Protein AF-0000000068317943 (afdb_homodimer)

Solvent-accessible surface area (backbone atoms only — not comparable to full-atom values): 17969 Å² total; per-residue (Å²): 108,66,38,42,35,45,8,42,38,73,44,70,51,74,48,79,42,74,38,81,47,81,47,63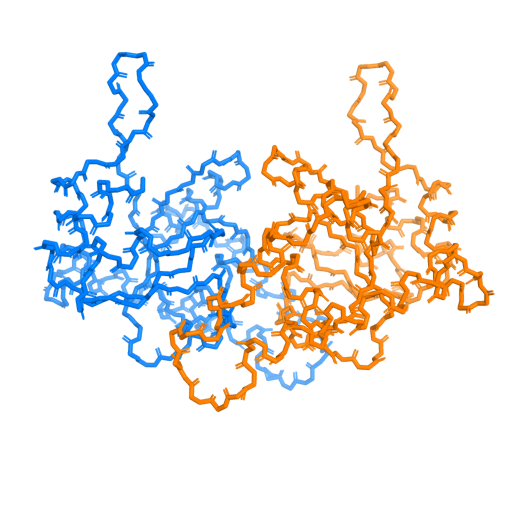,67,56,40,63,59,24,48,89,46,40,48,57,31,37,64,71,65,55,57,62,54,51,56,35,87,88,52,84,60,46,78,39,44,27,45,70,68,57,44,50,41,36,35,56,41,30,38,25,35,39,32,50,53,84,48,74,77,12,43,60,44,36,45,40,37,37,59,29,60,42,20,35,45,72,62,70,64,44,67,53,91,93,46,74,71,39,54,45,33,67,55,36,24,52,52,52,46,56,66,67,31,78,80,39,67,68,42,46,50,17,40,51,42,13,40,53,47,12,52,48,40,40,58,16,59,57,65,72,81,88,65,61,64,35,34,45,50,24,28,46,44,64,69,55,50,59,69,97,109,65,38,42,34,45,7,42,38,72,45,69,50,73,46,80,43,72,38,80,49,82,49,63,67,57,40,62,57,25,46,89,44,40,47,60,34,36,68,71,65,57,58,63,55,50,54,33,87,87,50,83,61,43,76,40,46,26,44,68,70,58,44,51,41,37,34,56,41,30,36,25,35,38,32,50,51,84,48,73,78,12,43,59,44,37,45,40,37,37,59,30,60,42,19,36,45,73,62,70,63,44,66,53,93,94,46,76,72,40,54,46,33,68,55,36,24,52,51,52,46,56,66,67,30,78,80,38,67,69,41,48,51,18,40,51,43,12,40,54,47,11,52,49,40,39,57,17,57,54,68,74,73,92,62,58,64,35,31,41,50,25,27,44,45,64,70,55,49,60,69,100

Structure (mmCIF, N/CA/C/O backbone):
data_AF-0000000068317943-model_v1
#
loop_
_entity.id
_entity.type
_entity.pdbx_description
1 polymer 'UDP-glycosyltransferase 87A1'
#
loop_
_atom_site.group_PDB
_atom_site.id
_atom_site.type_symbol
_atom_site.label_atom_id
_atom_site.label_alt_id
_atom_site.label_comp_id
_atom_site.label_asym_id
_atom_site.label_entity_id
_atom_site.label_seq_id
_atom_site.pdbx_PDB_ins_code
_atom_site.Cartn_x
_atom_site.Cartn_y
_atom_site.Cartn_z
_atom_site.occupancy
_atom_site.B_iso_or_equiv
_atom_site.auth_seq_id
_atom_site.auth_comp_id
_atom_site.auth_asym_id
_atom_site.auth_atom_id
_atom_site.pdbx_PDB_model_num
ATOM 1 N N . MET A 1 1 ? 9.453 -7.316 -16.672 1 80.88 1 MET A N 1
ATOM 2 C CA . MET A 1 1 ? 7.996 -7.422 -16.641 1 80.88 1 MET A CA 1
ATOM 3 C C . MET A 1 1 ? 7.48 -8.266 -17.797 1 80.88 1 MET A C 1
ATOM 5 O O . MET A 1 1 ? 6.582 -9.094 -17.609 1 80.88 1 MET A O 1
ATOM 9 N N . ASP A 1 2 ? 8.273 -8.281 -18.891 1 84.44 2 ASP A N 1
ATOM 10 C CA . ASP A 1 2 ? 7.797 -9.023 -20.047 1 84.44 2 ASP A CA 1
ATOM 11 C C . ASP A 1 2 ? 7.969 -10.531 -19.844 1 84.44 2 ASP A C 1
ATOM 13 O O . ASP A 1 2 ? 7.102 -11.312 -20.234 1 84.44 2 ASP A O 1
ATOM 17 N N . GLU A 1 3 ? 9.086 -10.906 -19.219 1 89.44 3 GLU A N 1
ATOM 18 C CA . GLU A 1 3 ? 9.336 -12.32 -18.969 1 89.44 3 GLU A CA 1
ATOM 19 C C . GLU A 1 3 ? 8.336 -12.891 -17.969 1 89.44 3 GLU A C 1
ATOM 21 O O . GLU A 1 3 ? 7.867 -14.023 -18.125 1 89.44 3 GLU A O 1
ATOM 26 N N . ILE A 1 4 ? 8.008 -12.078 -17.016 1 92.69 4 ILE A N 1
ATOM 27 C CA . ILE A 1 4 ? 7.027 -12.5 -16.016 1 92.69 4 ILE A CA 1
ATOM 28 C C . ILE A 1 4 ? 5.656 -12.641 -16.672 1 92.69 4 ILE A C 1
ATOM 30 O O . ILE A 1 4 ? 4.965 -13.641 -16.469 1 92.69 4 ILE A O 1
ATOM 34 N N . ALA A 1 5 ? 5.301 -11.672 -17.516 1 92.12 5 ALA A N 1
ATOM 35 C CA . ALA A 1 5 ? 4.016 -11.703 -18.203 1 92.12 5 ALA A CA 1
ATOM 36 C C . ALA A 1 5 ? 3.902 -12.922 -19.109 1 92.12 5 ALA A C 1
ATOM 38 O O . ALA A 1 5 ? 2.875 -13.609 -19.109 1 92.12 5 ALA A O 1
ATOM 39 N N . ALA A 1 6 ? 4.953 -13.148 -19.828 1 92.94 6 ALA A N 1
ATOM 40 C CA . ALA A 1 6 ? 4.973 -14.312 -20.719 1 92.94 6 ALA A CA 1
ATOM 41 C C . ALA A 1 6 ? 4.883 -15.609 -19.922 1 92.94 6 ALA A C 1
ATOM 43 O O . ALA A 1 6 ? 4.191 -16.547 -20.312 1 92.94 6 ALA A O 1
ATOM 44 N N . GLY A 1 7 ? 5.59 -15.617 -18.812 1 95.19 7 GLY A N 1
ATOM 45 C CA . GLY A 1 7 ? 5.543 -16.781 -17.953 1 95.19 7 GLY A CA 1
ATOM 46 C C . GLY A 1 7 ? 4.168 -17.031 -17.359 1 95.19 7 GLY A C 1
ATOM 47 O O . GLY A 1 7 ? 3.725 -18.172 -17.25 1 95.19 7 GLY A O 1
ATOM 48 N N . LEU A 1 8 ? 3.5 -15.992 -16.953 1 95.19 8 LEU A N 1
ATOM 49 C CA . LEU A 1 8 ? 2.145 -16.109 -16.422 1 95.19 8 LEU A CA 1
ATOM 50 C C . LEU A 1 8 ? 1.196 -16.656 -17.484 1 95.19 8 LEU A C 1
ATOM 52 O O . LEU A 1 8 ? 0.403 -17.562 -17.203 1 95.19 8 LEU A O 1
ATOM 56 N N . ARG A 1 9 ? 1.297 -16.125 -18.672 1 93.62 9 ARG A N 1
ATOM 57 C CA . ARG A 1 9 ? 0.489 -16.609 -19.797 1 93.62 9 ARG A CA 1
ATOM 58 C C . ARG A 1 9 ? 0.736 -18.094 -20.031 1 93.62 9 ARG A C 1
ATOM 60 O O . ARG A 1 9 ? -0.211 -18.875 -20.141 1 93.62 9 ARG A O 1
ATOM 67 N N . ASP A 1 10 ? 1.98 -18.484 -20.031 1 95.19 10 ASP A N 1
ATOM 68 C CA . ASP A 1 10 ? 2.357 -19.859 -20.344 1 95.19 10 ASP A CA 1
ATOM 69 C C . ASP A 1 10 ? 1.969 -20.812 -19.219 1 95.19 10 ASP A C 1
ATOM 71 O O . ASP A 1 10 ? 1.804 -22.016 -19.438 1 95.19 10 ASP A O 1
ATOM 75 N N . SER A 1 11 ? 1.855 -20.344 -18 1 96.06 11 SER A N 1
ATOM 76 C CA . SER A 1 11 ? 1.448 -21.172 -16.875 1 96.06 11 SER A CA 1
ATOM 77 C C . SER A 1 11 ? -0.021 -21.562 -16.969 1 96.06 11 SER A C 1
ATOM 79 O O . SER A 1 11 ? -0.47 -22.484 -16.297 1 96.06 11 SER A O 1
ATOM 81 N N . CYS A 1 12 ? -0.812 -20.781 -17.719 1 94 12 CYS A N 1
ATOM 82 C CA . CYS A 1 12 ? -2.242 -20.953 -17.938 1 94 12 CYS A CA 1
ATOM 83 C C . CYS A 1 12 ? -3.021 -20.75 -16.641 1 94 12 CYS A C 1
ATOM 85 O O . CYS A 1 12 ? -4.164 -21.188 -16.516 1 94 12 CYS A O 1
ATOM 87 N N . VAL A 1 13 ? -2.365 -20.188 -15.672 1 95 13 VAL A N 1
ATOM 88 C CA . VAL A 1 13 ? -3.062 -19.797 -14.453 1 95 13 VAL A CA 1
ATOM 89 C C . VAL A 1 13 ? -3.645 -18.391 -14.633 1 95 13 VAL A C 1
ATOM 91 O O . VAL A 1 13 ? -2.965 -17.484 -15.117 1 95 13 VAL A O 1
ATOM 94 N N . ARG A 1 14 ? -4.895 -18.266 -14.273 1 93.25 14 ARG A N 1
ATOM 95 C CA . ARG A 1 14 ? -5.508 -16.938 -14.383 1 93.25 14 ARG A CA 1
ATOM 96 C C . ARG A 1 14 ? -4.914 -15.984 -13.352 1 93.25 14 ARG A C 1
ATOM 98 O O . ARG A 1 14 ? -4.621 -16.375 -12.227 1 93.25 14 ARG A O 1
ATOM 105 N N . PHE A 1 15 ? -4.73 -14.695 -13.836 1 93 15 PHE A N 1
ATOM 106 C CA . PHE A 1 15 ? -4.125 -13.75 -12.906 1 93 15 PHE A CA 1
ATOM 107 C C . PHE A 1 15 ? -4.762 -12.375 -13.047 1 93 15 PHE A C 1
ATOM 109 O O . PHE A 1 15 ? -5.402 -12.078 -14.055 1 93 15 PHE A O 1
ATOM 116 N N . PHE A 1 16 ? -4.742 -11.633 -11.984 1 90.5 16 PHE A N 1
ATOM 117 C CA . PHE A 1 16 ? -5.094 -10.219 -11.867 1 90.5 16 PHE A CA 1
ATOM 118 C C . PHE A 1 16 ? -3.865 -9.383 -11.523 1 90.5 16 PHE A C 1
ATOM 120 O O . PHE A 1 16 ? -3.283 -9.539 -10.453 1 90.5 16 PHE A O 1
ATOM 127 N N . TRP A 1 17 ? -3.389 -8.547 -12.547 1 91 17 TRP A N 1
ATOM 128 C CA . TRP A 1 17 ? -2.111 -7.848 -12.43 1 91 17 TRP A CA 1
ATOM 129 C C . TRP A 1 17 ? -2.324 -6.344 -12.297 1 91 17 TRP A C 1
ATOM 131 O O . TRP A 1 17 ? -2.92 -5.715 -13.172 1 91 17 TRP A O 1
ATOM 141 N N . VAL A 1 18 ? -1.885 -5.832 -11.133 1 87.62 18 VAL A N 1
ATOM 142 C CA . VAL A 1 18 ? -1.861 -4.383 -10.961 1 87.62 18 VAL A CA 1
ATOM 143 C C . VAL A 1 18 ? -0.492 -3.838 -11.359 1 87.62 18 VAL A C 1
ATOM 145 O O . VAL A 1 18 ? 0.51 -4.109 -10.695 1 87.62 18 VAL A O 1
ATOM 148 N N . ALA A 1 19 ? -0.413 -3.111 -12.445 1 83.19 19 ALA A N 1
ATOM 149 C CA . ALA A 1 19 ? 0.84 -2.576 -12.969 1 83.19 19 ALA A CA 1
ATOM 150 C C . ALA A 1 19 ? 0.794 -1.054 -13.055 1 83.19 19 ALA A C 1
ATOM 152 O O . ALA A 1 19 ? -0.128 -0.485 -13.641 1 83.19 19 ALA A O 1
ATOM 153 N N . ARG A 1 20 ? 1.887 -0.545 -12.406 1 74.19 20 ARG A N 1
ATOM 154 C CA . ARG A 1 20 ? 1.987 0.911 -12.445 1 74.19 20 ARG A CA 1
ATOM 155 C C . ARG A 1 20 ? 2.264 1.403 -13.859 1 74.19 20 ARG A C 1
ATOM 157 O O . ARG A 1 20 ? 3.059 0.804 -14.586 1 74.19 20 ARG A O 1
ATOM 164 N N . GLY A 1 21 ? 1.61 2.42 -14.32 1 67.56 21 GLY A N 1
ATOM 165 C CA . GLY A 1 21 ? 1.872 2.984 -15.633 1 67.56 21 GLY A CA 1
ATOM 166 C C . GLY A 1 21 ? 1.034 2.357 -16.734 1 67.56 21 GLY A C 1
ATOM 167 O O . GLY A 1 21 ? -0.011 1.763 -16.453 1 67.56 21 GLY A O 1
ATOM 168 N N . PRO A 1 22 ? 1.538 2.588 -18 1 67.69 22 PRO A N 1
ATOM 169 C CA . PRO A 1 22 ? 0.782 2.051 -19.141 1 67.69 22 PRO A CA 1
ATOM 170 C C . PRO A 1 22 ? 0.741 0.523 -19.141 1 67.69 22 PRO A C 1
ATOM 172 O O . PRO A 1 22 ? 1.783 -0.127 -19.031 1 67.69 22 PRO A O 1
ATOM 175 N N . THR A 1 23 ? -0.534 0.094 -19.281 1 74.19 23 THR A N 1
ATOM 176 C CA . THR A 1 23 ? -0.742 -1.344 -19.156 1 74.19 23 THR A CA 1
ATOM 177 C C . THR A 1 23 ? -0.922 -1.991 -20.531 1 74.19 23 THR A C 1
ATOM 179 O O . THR A 1 23 ? -1.006 -3.217 -20.641 1 74.19 23 THR A O 1
ATOM 182 N N . SER A 1 24 ? -0.907 -1.25 -21.547 1 76.38 24 SER A N 1
ATOM 183 C CA . SER A 1 24 ? -1.262 -1.752 -22.875 1 76.38 24 SER A CA 1
ATOM 184 C C . SER A 1 24 ? -0.33 -2.879 -23.297 1 76.38 24 SER A C 1
ATOM 186 O O . SER A 1 24 ? -0.786 -3.926 -23.766 1 76.38 24 SER A O 1
ATOM 188 N N . ARG A 1 25 ? 0.894 -2.691 -23.156 1 81.19 25 ARG A N 1
ATOM 189 C CA . ARG A 1 25 ? 1.864 -3.701 -23.562 1 81.19 25 ARG A CA 1
ATOM 190 C C . ARG A 1 25 ? 1.701 -4.98 -22.75 1 81.19 25 ARG A C 1
ATOM 192 O O . ARG A 1 25 ? 1.731 -6.082 -23.297 1 81.19 25 ARG A O 1
ATOM 199 N N . LEU A 1 26 ? 1.486 -4.781 -21.484 1 83.69 26 LEU A N 1
ATOM 200 C CA . LEU A 1 26 ? 1.317 -5.93 -20.609 1 83.69 26 LEU A CA 1
ATOM 201 C C . LEU A 1 26 ? 0.033 -6.684 -20.938 1 83.69 26 LEU A C 1
ATOM 203 O O . LEU A 1 26 ? 0.009 -7.918 -20.922 1 83.69 26 LEU A O 1
ATOM 207 N N . ARG A 1 27 ? -0.972 -5.953 -21.25 1 81.81 27 ARG A N 1
ATOM 208 C CA . ARG A 1 27 ? -2.24 -6.57 -21.625 1 81.81 27 ARG A CA 1
ATOM 209 C C . ARG A 1 27 ? -2.096 -7.395 -22.906 1 81.81 27 ARG A C 1
ATOM 211 O O . ARG A 1 27 ? -2.678 -8.477 -23.031 1 81.81 27 ARG A O 1
ATOM 218 N N . GLU A 1 28 ? -1.353 -6.855 -23.797 1 84 28 GLU A N 1
ATOM 219 C CA . GLU A 1 28 ? -1.116 -7.559 -25.062 1 84 28 GLU A CA 1
ATOM 220 C C . GLU A 1 28 ? -0.353 -8.859 -24.828 1 84 28 GLU A C 1
ATOM 222 O O . GLU A 1 28 ? -0.706 -9.898 -25.391 1 84 28 GLU A O 1
ATOM 227 N N . VAL A 1 29 ? 0.604 -8.789 -23.953 1 85.81 29 VAL A N 1
ATOM 228 C CA . VAL A 1 29 ? 1.448 -9.953 -23.703 1 85.81 29 VAL A CA 1
ATOM 229 C C . VAL A 1 29 ? 0.661 -11.008 -22.922 1 85.81 29 VAL A C 1
ATOM 231 O O . VAL A 1 29 ? 0.805 -12.203 -23.172 1 85.81 29 VAL A O 1
ATOM 234 N N . CYS A 1 30 ? -0.212 -10.609 -22.031 1 84.44 30 CYS A N 1
ATOM 235 C CA . CYS A 1 30 ? -0.935 -11.516 -21.141 1 84.44 30 CYS A CA 1
ATOM 236 C C . CYS A 1 30 ? -2.066 -12.219 -21.891 1 84.44 30 CYS A C 1
ATOM 238 O O . CYS A 1 30 ? -2.447 -13.336 -21.547 1 84.44 30 CYS A O 1
ATOM 240 N N . GLY A 1 31 ? -2.553 -11.617 -22.953 1 78 31 GLY A N 1
ATOM 241 C CA . GLY A 1 31 ? -3.658 -12.195 -23.688 1 78 31 GLY A CA 1
ATOM 242 C C . GLY A 1 31 ? -4.918 -12.359 -22.859 1 78 31 GLY A C 1
ATOM 243 O O . GLY A 1 31 ? -5.281 -11.461 -22.094 1 78 31 GLY A O 1
ATOM 244 N N . GLU A 1 32 ? -5.629 -13.453 -23 1 80.88 32 GLU A N 1
ATOM 245 C CA . GLU A 1 32 ? -6.922 -13.68 -22.359 1 80.88 32 GLU A CA 1
ATOM 246 C C . GLU A 1 32 ? -6.758 -14.336 -21 1 80.88 32 GLU A C 1
ATOM 248 O O . GLU A 1 32 ? -7.734 -14.508 -20.266 1 80.88 32 GLU A O 1
ATOM 253 N N . THR A 1 33 ? -5.539 -14.602 -20.594 1 83.31 33 THR A N 1
ATOM 254 C CA . THR A 1 33 ? -5.301 -15.375 -19.375 1 83.31 33 THR A CA 1
ATOM 255 C C . THR A 1 33 ? -5.383 -14.484 -18.141 1 83.31 33 THR A C 1
ATOM 257 O O . THR A 1 33 ? -5.613 -14.977 -17.031 1 83.31 33 THR A O 1
ATOM 260 N N . GLY A 1 34 ? -5.246 -13.148 -18.438 1 83.38 34 GLY A N 1
ATOM 261 C CA . GLY A 1 34 ? -5.184 -12.312 -17.25 1 83.38 34 GLY A CA 1
ATOM 262 C C . GLY A 1 34 ? -5.809 -10.945 -17.453 1 83.38 34 GLY A C 1
ATOM 263 O O . GLY A 1 34 ? -6.145 -10.57 -18.578 1 83.38 34 GLY A O 1
ATOM 264 N N . LEU A 1 35 ? -6.086 -10.328 -16.328 1 84.19 35 LEU A N 1
ATOM 265 C CA . LEU A 1 35 ? -6.547 -8.945 -16.281 1 84.19 35 LEU A CA 1
ATOM 266 C C . LEU A 1 35 ? -5.457 -8.031 -15.734 1 84.19 35 LEU A C 1
ATOM 268 O O . LEU A 1 35 ? -4.836 -8.336 -14.719 1 84.19 35 LEU A O 1
ATOM 272 N N . VAL A 1 36 ? -5.117 -6.98 -16.531 1 86.5 36 VAL A N 1
ATOM 273 C CA . VAL A 1 36 ? -4.113 -6.004 -16.109 1 86.5 36 VAL A CA 1
ATOM 274 C C . VAL A 1 36 ? -4.773 -4.648 -15.891 1 86.5 36 VAL A C 1
ATOM 276 O O . VAL A 1 36 ? -5.469 -4.133 -16.766 1 86.5 36 VAL A O 1
ATOM 279 N N . VAL A 1 37 ? -4.574 -4.133 -14.641 1 82.19 37 VAL A N 1
ATOM 280 C CA . VAL A 1 37 ? -5.148 -2.83 -14.312 1 82.19 37 VAL A CA 1
ATOM 281 C C . VAL A 1 37 ? -4.082 -1.938 -13.688 1 82.19 37 VAL A C 1
ATOM 283 O O . VAL A 1 37 ? -3.115 -2.434 -13.102 1 82.19 37 VAL A O 1
ATOM 286 N N . PRO A 1 38 ? -4.18 -0.683 -13.75 1 78.62 38 PRO A N 1
ATOM 287 C CA . PRO A 1 38 ? -3.188 0.209 -13.141 1 78.62 38 PRO A CA 1
ATOM 288 C C . PRO A 1 38 ? -3.346 0.325 -11.633 1 78.62 38 PRO A C 1
ATOM 290 O O . PRO A 1 38 ? -2.402 0.708 -10.93 1 78.62 38 PRO A O 1
ATOM 293 N N . TRP A 1 39 ? -4.617 0.044 -11.172 1 82.62 39 TRP A N 1
ATOM 294 C CA . TRP A 1 39 ? -4.883 0.103 -9.734 1 82.62 39 TRP A CA 1
ATOM 295 C C . TRP A 1 39 ? -6.148 -0.674 -9.391 1 82.62 39 TRP A C 1
ATOM 297 O O . TRP A 1 39 ? -7.02 -0.868 -10.242 1 82.62 39 TRP A O 1
ATOM 307 N N . CYS A 1 40 ? -6.27 -1.067 -8.156 1 84.25 40 CYS A N 1
ATOM 308 C CA . CYS A 1 40 ? -7.469 -1.698 -7.617 1 84.25 40 CYS A CA 1
ATOM 309 C C . CYS A 1 40 ? -7.559 -1.491 -6.109 1 84.25 40 CYS A C 1
ATOM 311 O O . CYS A 1 40 ? -6.57 -1.139 -5.465 1 84.25 40 CYS A O 1
ATOM 313 N N . ASN A 1 41 ? -8.859 -1.526 -5.688 1 83.5 41 ASN A N 1
ATOM 314 C CA . ASN A 1 41 ? -8.984 -1.729 -4.25 1 83.5 41 ASN A CA 1
ATOM 315 C C . ASN A 1 41 ? -8.391 -3.07 -3.82 1 83.5 41 ASN A C 1
ATOM 317 O O . ASN A 1 41 ? -9.07 -4.098 -3.873 1 83.5 41 ASN A O 1
ATOM 321 N N . GLN A 1 42 ? -7.172 -3.008 -3.393 1 89.06 42 GLN A N 1
ATOM 322 C CA . GLN A 1 42 ? -6.379 -4.219 -3.203 1 89.06 42 GLN A CA 1
ATOM 323 C C . GLN A 1 42 ? -7.023 -5.145 -2.18 1 89.06 42 GLN A C 1
ATOM 325 O O . GLN A 1 42 ? -7.133 -6.352 -2.41 1 89.06 42 GLN A O 1
ATOM 330 N N . LEU A 1 43 ? -7.465 -4.57 -1.095 1 87.25 43 LEU A N 1
ATOM 331 C CA . LEU A 1 43 ? -8.062 -5.402 -0.059 1 87.25 43 LEU A CA 1
ATOM 332 C C . LEU A 1 43 ? -9.32 -6.09 -0.575 1 87.25 43 LEU A C 1
ATOM 334 O O . LEU A 1 43 ? -9.539 -7.277 -0.318 1 87.25 43 LEU A O 1
ATOM 338 N N . GLU A 1 44 ? -10.102 -5.324 -1.266 1 85.5 44 GLU A N 1
ATOM 339 C CA . GLU A 1 44 ? -11.32 -5.895 -1.827 1 85.5 44 GLU A CA 1
ATOM 340 C C . GLU A 1 44 ? -11 -7.027 -2.799 1 85.5 44 GLU A C 1
ATOM 342 O O . GLU A 1 44 ? -11.625 -8.086 -2.75 1 85.5 44 GLU A O 1
ATOM 347 N N . VAL A 1 45 ? -10.055 -6.801 -3.648 1 89.31 45 VAL A N 1
ATOM 348 C CA . VAL A 1 45 ? -9.688 -7.805 -4.637 1 89.31 45 VAL A CA 1
ATOM 349 C C . VAL A 1 45 ? -9.109 -9.031 -3.936 1 89.31 45 VAL A C 1
ATOM 351 O O . VAL A 1 45 ? -9.5 -10.164 -4.223 1 89.31 45 VAL A O 1
ATOM 354 N N . LEU A 1 46 ? -8.219 -8.852 -2.961 1 93.19 46 LEU A N 1
ATOM 355 C CA . LEU A 1 46 ? -7.551 -9.945 -2.271 1 93.19 46 LEU A CA 1
ATOM 356 C C . LEU A 1 46 ? -8.555 -10.766 -1.462 1 93.19 46 LEU A C 1
ATOM 358 O O . LEU A 1 46 ? -8.359 -11.969 -1.263 1 93.19 46 LEU A O 1
ATOM 362 N N . SER A 1 47 ? -9.625 -10.133 -1.054 1 89.62 47 SER A N 1
ATOM 363 C CA . SER A 1 47 ? -10.602 -10.805 -0.198 1 89.62 47 SER A CA 1
ATOM 364 C C . SER A 1 47 ? -11.625 -11.57 -1.024 1 89.62 47 SER A C 1
ATOM 366 O O . SER A 1 47 ? -12.469 -12.289 -0.473 1 89.62 47 SER A O 1
ATOM 368 N N . HIS A 1 48 ? -11.562 -11.406 -2.324 1 90.06 48 HIS A N 1
ATOM 369 C CA . HIS A 1 48 ? -12.492 -12.109 -3.197 1 90.06 48 HIS A CA 1
ATOM 370 C C . HIS A 1 48 ? -12.188 -13.602 -3.236 1 90.06 48 HIS A C 1
ATOM 372 O O . HIS A 1 48 ? -11.016 -14 -3.277 1 90.06 48 HIS A O 1
ATOM 378 N N . SER A 1 49 ? -13.188 -14.461 -3.268 1 90.88 49 SER A N 1
ATOM 379 C CA . SER A 1 49 ? -13.055 -15.906 -3.154 1 90.88 49 SER A CA 1
ATOM 380 C C . SER A 1 49 ? -12.328 -16.484 -4.363 1 90.88 49 SER A C 1
ATOM 382 O O . SER A 1 49 ? -11.781 -17.594 -4.289 1 90.88 49 SER A O 1
ATOM 384 N N . SER A 1 50 ? -12.289 -15.711 -5.48 1 91.5 50 SER A N 1
ATOM 385 C CA . SER A 1 50 ? -11.656 -16.219 -6.695 1 91.5 50 SER A CA 1
ATOM 386 C C . SER A 1 50 ? -10.133 -16.078 -6.613 1 91.5 50 SER A C 1
ATOM 388 O O . SER A 1 50 ? -9.414 -16.656 -7.434 1 91.5 50 SER A O 1
ATOM 390 N N . ILE A 1 51 ? -9.664 -15.375 -5.633 1 94.75 51 ILE A N 1
ATOM 391 C CA . ILE A 1 51 ? -8.219 -15.164 -5.508 1 94.75 51 ILE A CA 1
ATOM 392 C C . ILE A 1 51 ? -7.602 -16.297 -4.695 1 94.75 51 ILE A C 1
ATOM 394 O O . ILE A 1 51 ? -8.023 -16.562 -3.566 1 94.75 51 ILE A O 1
ATOM 398 N N . GLY A 1 52 ? -6.559 -16.953 -5.285 1 95.56 52 GLY A N 1
ATOM 399 C CA . GLY A 1 52 ? -6.004 -18.156 -4.656 1 95.56 52 GLY A CA 1
ATOM 400 C C . GLY A 1 52 ? -4.613 -17.938 -4.094 1 95.56 52 GLY A C 1
ATOM 401 O O . GLY A 1 52 ? -4.059 -18.828 -3.443 1 95.56 52 GLY A O 1
ATOM 402 N N . GLY A 1 53 ? -3.99 -16.828 -4.359 1 97.81 53 GLY A N 1
ATOM 403 C CA . GLY A 1 53 ? -2.643 -16.484 -3.922 1 97.81 53 GLY A CA 1
ATOM 404 C C . GLY A 1 53 ? -2.25 -15.055 -4.23 1 97.81 53 GLY A C 1
ATOM 405 O O . GLY A 1 53 ? -2.936 -14.367 -4.992 1 97.81 53 GLY A O 1
ATOM 406 N N . PHE A 1 54 ? -1.241 -14.602 -3.637 1 98.38 54 PHE A N 1
ATOM 407 C CA . PHE A 1 54 ? -0.846 -13.203 -3.762 1 98.38 54 PHE A CA 1
ATOM 408 C C . PHE A 1 54 ? 0.648 -13.086 -4.039 1 98.38 54 PHE A C 1
ATOM 410 O O . PHE A 1 54 ? 1.472 -13.438 -3.195 1 98.38 54 PHE A O 1
ATOM 417 N N . TRP A 1 55 ? 0.961 -12.617 -5.23 1 97.88 55 TRP A N 1
ATOM 418 C CA . TRP A 1 55 ? 2.332 -12.273 -5.594 1 97.88 55 TRP A CA 1
ATOM 419 C C . TRP A 1 55 ? 2.607 -10.797 -5.352 1 97.88 55 TRP A C 1
ATOM 421 O O . TRP A 1 55 ? 1.939 -9.93 -5.926 1 97.88 55 TRP A O 1
ATOM 431 N N . THR A 1 56 ? 3.549 -10.453 -4.492 1 96.12 56 THR A N 1
ATOM 432 C CA . THR A 1 56 ? 3.715 -9.078 -4.031 1 96.12 56 THR A CA 1
ATOM 433 C C . THR A 1 56 ? 5.191 -8.75 -3.838 1 96.12 56 THR A C 1
ATOM 435 O O . THR A 1 56 ? 6.02 -9.648 -3.672 1 96.12 56 THR A O 1
ATOM 438 N N . HIS A 1 57 ? 5.41 -7.453 -3.861 1 92.44 57 HIS A N 1
ATOM 439 C CA . HIS A 1 57 ? 6.727 -6.949 -3.482 1 92.44 57 HIS A CA 1
ATOM 440 C C . HIS A 1 57 ? 6.883 -6.895 -1.967 1 92.44 57 HIS A C 1
ATOM 442 O O . HIS A 1 57 ? 7.98 -6.652 -1.46 1 92.44 57 HIS A O 1
ATOM 448 N N . CYS A 1 58 ? 5.879 -7.062 -1.269 1 93.31 58 CYS A N 1
ATOM 449 C CA . CYS A 1 58 ? 5.918 -7.273 0.175 1 93.31 58 CYS A CA 1
ATOM 450 C C . CYS A 1 58 ? 6.027 -5.945 0.917 1 93.31 58 CYS A C 1
ATOM 452 O O . CYS A 1 58 ? 6.746 -5.844 1.913 1 93.31 58 CYS A O 1
ATOM 454 N N . GLY A 1 59 ? 5.352 -4.91 0.392 1 89.12 59 GLY A N 1
ATOM 455 C CA . GLY A 1 59 ? 5.176 -3.766 1.27 1 89.12 59 GLY A CA 1
ATOM 456 C C . GLY A 1 59 ? 4.34 -4.078 2.498 1 89.12 59 GLY A C 1
ATOM 457 O O . GLY A 1 59 ? 3.529 -5.008 2.484 1 89.12 59 GLY A O 1
ATOM 458 N N . TRP A 1 60 ? 4.523 -3.314 3.512 1 86.81 60 TRP A N 1
ATOM 459 C CA . TRP A 1 60 ? 3.834 -3.617 4.762 1 86.81 60 TRP A CA 1
ATOM 460 C C . TRP A 1 60 ? 2.322 -3.627 4.559 1 86.81 60 TRP A C 1
ATOM 462 O O . TRP A 1 60 ? 1.636 -4.555 5 1 86.81 60 TRP A O 1
ATOM 472 N N . ASN A 1 61 ? 1.764 -2.643 3.902 1 87.88 61 ASN A N 1
ATOM 473 C CA . ASN A 1 61 ? 0.324 -2.588 3.67 1 87.88 61 ASN A CA 1
ATOM 474 C C . ASN A 1 61 ? -0.162 -3.795 2.873 1 87.88 61 ASN A C 1
ATOM 476 O O . ASN A 1 61 ? -1.17 -4.41 3.225 1 87.88 61 ASN A O 1
ATOM 480 N N . SER A 1 62 ? 0.564 -4.105 1.838 1 92.44 62 SER A N 1
ATOM 481 C CA . SER A 1 62 ? 0.196 -5.258 1.019 1 92.44 62 SER A CA 1
ATOM 482 C C . SER A 1 62 ? 0.288 -6.555 1.814 1 92.44 62 SER A C 1
ATOM 484 O O . SER A 1 62 ? -0.571 -7.43 1.686 1 92.44 62 SER A O 1
ATOM 486 N N . THR A 1 63 ? 1.374 -6.668 2.576 1 92.69 63 THR A N 1
ATOM 487 C CA . THR A 1 63 ? 1.574 -7.859 3.393 1 92.69 63 THR A CA 1
ATOM 488 C C . THR A 1 63 ? 0.41 -8.055 4.359 1 92.69 63 THR A C 1
ATOM 490 O O . THR A 1 63 ? -0.171 -9.141 4.43 1 92.69 63 THR A O 1
ATOM 493 N N . VAL A 1 64 ? -0 -7.059 5.047 1 88.75 64 VAL A N 1
ATOM 494 C CA . VAL A 1 64 ? -1.067 -7.168 6.035 1 88.75 64 VAL A CA 1
ATOM 495 C C . VAL A 1 64 ? -2.396 -7.441 5.336 1 88.75 64 VAL A C 1
ATOM 497 O O . VAL A 1 64 ? -3.197 -8.25 5.809 1 88.75 64 VAL A O 1
ATOM 500 N N . GLU A 1 65 ? -2.637 -6.766 4.207 1 91.5 65 GLU A N 1
ATOM 501 C CA . GLU A 1 65 ? -3.859 -7.016 3.451 1 91.5 65 GLU A CA 1
ATOM 502 C C . GLU A 1 65 ? -3.934 -8.469 2.984 1 91.5 65 GLU A C 1
ATOM 504 O O . GLU A 1 65 ? -5.004 -9.078 2.998 1 91.5 65 GLU A O 1
ATOM 509 N N . GLY A 1 66 ? -2.77 -8.992 2.535 1 94.38 66 GLY A N 1
ATOM 510 C CA . GLY A 1 66 ? -2.727 -10.391 2.162 1 94.38 66 GLY A CA 1
ATOM 511 C C . GLY A 1 66 ? -3.02 -11.328 3.322 1 94.38 66 GLY A C 1
ATOM 512 O O . GLY A 1 66 ? -3.766 -12.297 3.174 1 94.38 66 GLY A O 1
ATOM 513 N N . LEU A 1 67 ? -2.463 -11.031 4.492 1 92.75 67 LEU A N 1
ATOM 514 C CA . LEU A 1 67 ? -2.709 -11.828 5.695 1 92.75 67 LEU A CA 1
ATOM 515 C C . LEU A 1 67 ? -4.176 -11.75 6.102 1 92.75 67 LEU A C 1
ATOM 517 O O . LEU A 1 67 ? -4.789 -12.781 6.406 1 92.75 67 LEU A O 1
ATOM 521 N N . PHE A 1 68 ? -4.695 -10.578 6.023 1 89.81 68 PHE A N 1
ATOM 522 C CA . PHE A 1 68 ? -6.09 -10.352 6.379 1 89.81 68 PHE A CA 1
ATOM 523 C C . PHE A 1 68 ? -7.016 -11.148 5.465 1 89.81 68 PHE A C 1
ATOM 525 O O . PHE A 1 68 ? -8.109 -11.555 5.875 1 89.81 68 PHE A O 1
ATOM 532 N N . SER A 1 69 ? -6.559 -11.359 4.324 1 92.62 69 SER A N 1
ATOM 533 C CA . SER A 1 69 ? -7.363 -12.055 3.326 1 92.62 69 SER A CA 1
ATOM 534 C C . SER A 1 69 ? -7.117 -13.555 3.363 1 92.62 69 SER A C 1
ATOM 536 O O . SER A 1 69 ? -7.75 -14.312 2.627 1 92.62 69 SER A O 1
ATOM 538 N N . GLY A 1 70 ? -6.152 -14.023 4.215 1 95.5 70 GLY A N 1
ATOM 539 C CA . GLY A 1 70 ? -5.867 -15.438 4.391 1 95.5 70 GLY A CA 1
ATOM 540 C C . GLY A 1 70 ? -5.152 -16.047 3.203 1 95.5 70 GLY A C 1
ATOM 541 O O . GLY A 1 70 ? -5.34 -17.234 2.908 1 95.5 70 GLY A O 1
ATOM 542 N N . LEU A 1 71 ? -4.355 -15.273 2.543 1 97.69 71 LEU A N 1
ATOM 543 C CA . LEU A 1 71 ? -3.721 -15.758 1.324 1 97.69 71 LEU A CA 1
ATOM 544 C C . LEU A 1 71 ? -2.279 -16.172 1.593 1 97.69 71 LEU A C 1
ATOM 546 O O . LEU A 1 71 ? -1.623 -15.625 2.479 1 97.69 71 LEU A O 1
ATOM 550 N N . HIS A 1 72 ? -1.81 -17.234 0.911 1 98.44 72 HIS A N 1
ATOM 551 C CA . HIS A 1 72 ? -0.378 -17.5 0.844 1 98.44 72 HIS A CA 1
ATOM 552 C C . HIS A 1 72 ? 0.293 -16.656 -0.228 1 98.44 72 HIS A C 1
ATOM 554 O O . HIS A 1 72 ? -0.383 -16.094 -1.095 1 98.44 72 HIS A O 1
ATOM 560 N N . PHE A 1 73 ? 1.672 -16.578 -0.151 1 98.5 73 PHE A N 1
ATOM 561 C CA . PHE A 1 73 ? 2.359 -15.5 -0.863 1 98.5 73 PHE A CA 1
ATOM 562 C C . PHE A 1 73 ? 3.422 -16.062 -1.797 1 98.5 73 PHE A C 1
ATOM 564 O O . PHE A 1 73 ? 4.082 -17.062 -1.469 1 98.5 73 PHE A O 1
ATOM 571 N N . LEU A 1 74 ? 3.557 -15.438 -2.92 1 98.38 74 LEU A N 1
ATOM 572 C CA . LEU A 1 74 ? 4.832 -15.359 -3.625 1 98.38 74 LEU A CA 1
ATOM 573 C C . LEU A 1 74 ? 5.496 -14 -3.391 1 98.38 74 LEU A C 1
ATOM 575 O O . LEU A 1 74 ? 4.887 -12.961 -3.641 1 98.38 74 LEU A O 1
ATOM 579 N N . THR A 1 75 ? 6.707 -14.062 -2.859 1 97.31 75 THR A N 1
ATOM 580 C CA . THR A 1 75 ? 7.355 -12.805 -2.5 1 97.31 75 THR A CA 1
ATOM 581 C C . THR A 1 75 ? 8.461 -12.461 -3.496 1 97.31 75 THR A C 1
ATOM 583 O O . THR A 1 75 ? 9.172 -13.344 -3.967 1 97.31 75 THR A O 1
ATOM 586 N N . PHE A 1 76 ? 8.508 -11.188 -3.869 1 94.38 76 PHE A N 1
ATOM 587 C CA . PHE A 1 76 ? 9.539 -10.648 -4.742 1 94.38 76 PHE A CA 1
ATOM 588 C C . PHE A 1 76 ? 9.938 -9.242 -4.305 1 94.38 76 PHE A C 1
ATOM 590 O O . PHE A 1 76 ? 9.641 -8.266 -4.996 1 94.38 76 PHE A O 1
ATOM 597 N N . PRO A 1 77 ? 10.656 -9.133 -3.201 1 91.62 77 PRO A N 1
ATOM 598 C CA . PRO A 1 77 ? 11.031 -7.812 -2.688 1 91.62 77 PRO A CA 1
ATOM 599 C C . PRO A 1 77 ? 12.047 -7.102 -3.578 1 91.62 77 PRO A C 1
ATOM 601 O O . PRO A 1 77 ? 12.945 -7.738 -4.129 1 91.62 77 PRO A O 1
ATOM 604 N N . VAL A 1 78 ? 11.852 -5.859 -3.746 1 84.25 78 VAL A N 1
ATOM 605 C CA . VAL A 1 78 ? 12.734 -5.07 -4.602 1 84.25 78 VAL A CA 1
ATOM 606 C C . VAL A 1 78 ? 13.469 -4.023 -3.766 1 84.25 78 VAL A C 1
ATOM 608 O O . VAL A 1 78 ? 14.484 -3.482 -4.195 1 84.25 78 VAL A O 1
ATOM 611 N N . GLY A 1 79 ? 12.977 -3.703 -2.559 1 80.31 79 GLY A N 1
ATOM 612 C CA . GLY A 1 79 ? 13.594 -2.73 -1.669 1 80.31 79 GLY A CA 1
ATOM 613 C C . GLY A 1 79 ? 13.898 -3.291 -0.293 1 80.31 79 GLY A C 1
ATOM 614 O O . GLY A 1 79 ? 13.422 -4.371 0.062 1 80.31 79 GLY A O 1
ATOM 615 N N . LEU A 1 80 ? 14.664 -2.549 0.465 1 74.44 80 LEU A N 1
ATOM 616 C CA . LEU A 1 80 ? 15.18 -3.002 1.755 1 74.44 80 LEU A CA 1
ATOM 617 C C . LEU A 1 80 ? 14.031 -3.285 2.723 1 74.44 80 LEU A C 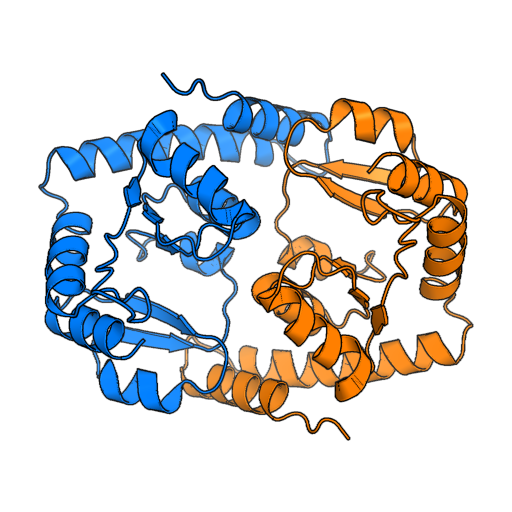1
ATOM 619 O O . LEU A 1 80 ? 14.031 -4.316 3.398 1 74.44 80 LEU A O 1
ATOM 623 N N . ASP A 1 81 ? 13.055 -2.385 2.873 1 76.75 81 ASP A N 1
ATOM 624 C CA . ASP A 1 81 ? 11.953 -2.59 3.807 1 76.75 81 ASP A CA 1
ATOM 625 C C . ASP A 1 81 ? 11.102 -3.789 3.396 1 76.75 81 ASP A C 1
ATOM 627 O O . ASP A 1 81 ? 10.461 -4.418 4.238 1 76.75 81 ASP A O 1
ATOM 631 N N . GLN A 1 82 ? 11.203 -4.168 2.16 1 87 82 GLN A N 1
ATOM 632 C CA . GLN A 1 82 ? 10.406 -5.273 1.633 1 87 82 GLN A CA 1
ATOM 633 C C . GLN A 1 82 ? 11.078 -6.617 1.911 1 87 82 GLN A C 1
ATOM 635 O O . GLN A 1 82 ? 10.406 -7.641 2.043 1 87 82 GLN A O 1
ATOM 640 N N . VAL A 1 83 ? 12.391 -6.57 2.059 1 90.75 83 VAL A N 1
ATOM 641 C CA . VAL A 1 83 ? 13.141 -7.801 2.287 1 90.75 83 VAL A CA 1
ATOM 642 C C . VAL A 1 83 ? 12.789 -8.375 3.658 1 90.75 83 VAL A C 1
ATOM 644 O O . VAL A 1 83 ? 12.594 -9.586 3.799 1 90.75 83 VAL A O 1
ATOM 647 N N . SER A 1 84 ? 12.727 -7.535 4.672 1 90.56 84 SER A N 1
ATOM 648 C CA . SER A 1 84 ? 12.367 -7.988 6.012 1 90.56 84 SER A CA 1
ATOM 649 C C . SER A 1 84 ? 10.969 -8.594 6.035 1 90.56 84 SER A C 1
ATOM 651 O O . SER A 1 84 ? 10.734 -9.609 6.688 1 90.56 84 SER A O 1
ATOM 653 N N . ASN A 1 85 ? 10.023 -7.992 5.312 1 91.56 85 ASN A N 1
ATOM 654 C CA . ASN A 1 85 ? 8.664 -8.531 5.23 1 91.56 85 ASN A CA 1
ATOM 655 C C . ASN A 1 85 ? 8.641 -9.875 4.516 1 91.56 85 ASN A C 1
ATOM 657 O O . ASN A 1 85 ? 7.945 -10.797 4.945 1 91.56 85 ASN A O 1
ATOM 661 N N . SER A 1 86 ? 9.461 -9.922 3.502 1 95.5 86 SER A N 1
ATOM 662 C CA . SER A 1 86 ? 9.562 -11.18 2.771 1 95.5 86 SER A CA 1
ATOM 663 C C . SER A 1 86 ? 10.109 -12.289 3.664 1 95.5 86 SER A C 1
ATOM 665 O O . SER A 1 86 ? 9.594 -13.414 3.65 1 95.5 86 SER A O 1
ATOM 667 N N . LYS A 1 87 ? 11.094 -11.984 4.441 1 94.94 87 LYS A N 1
ATOM 668 C CA . LYS A 1 87 ? 11.672 -12.969 5.359 1 94.94 87 LYS A CA 1
ATOM 669 C C . LYS A 1 87 ? 10.633 -13.453 6.367 1 94.94 87 LYS A C 1
ATOM 671 O O . LYS A 1 87 ? 10.547 -14.656 6.641 1 94.94 87 LYS A O 1
ATOM 676 N N . ALA A 1 88 ? 9.859 -12.602 6.914 1 92.25 88 ALA A N 1
ATOM 677 C CA . ALA A 1 88 ? 8.812 -12.977 7.863 1 92.25 88 ALA A CA 1
ATOM 678 C C . ALA A 1 88 ? 7.801 -13.914 7.215 1 92.25 88 ALA A C 1
ATOM 680 O O . ALA A 1 88 ? 7.457 -14.953 7.781 1 92.25 88 ALA A O 1
ATOM 681 N N . ILE A 1 89 ? 7.402 -13.586 5.992 1 95.81 89 ILE A N 1
ATOM 682 C CA . ILE A 1 89 ? 6.398 -14.352 5.258 1 95.81 89 ILE A CA 1
ATOM 683 C C . ILE A 1 89 ? 6.914 -15.766 5.008 1 95.81 89 ILE A C 1
ATOM 685 O O . ILE A 1 89 ? 6.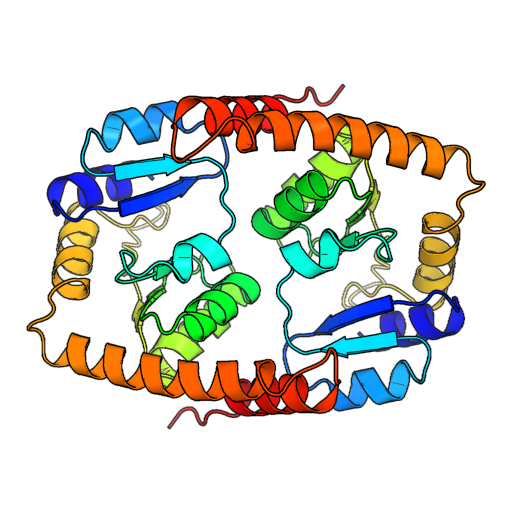184 -16.734 5.191 1 95.81 89 ILE A O 1
ATOM 689 N N . VAL A 1 90 ? 8.211 -15.844 4.648 1 97.44 90 VAL A N 1
ATOM 690 C CA . VAL A 1 90 ? 8.75 -17.109 4.156 1 97.44 90 VAL A CA 1
ATOM 691 C C . VAL A 1 90 ? 9.289 -17.922 5.324 1 97.44 90 VAL A C 1
ATOM 693 O O . VAL A 1 90 ? 9.023 -19.125 5.43 1 97.44 90 VAL A O 1
ATOM 696 N N . GLU A 1 91 ? 9.984 -17.281 6.207 1 96.5 91 GLU A N 1
ATOM 697 C CA . GLU A 1 91 ? 10.75 -18.031 7.199 1 96.5 91 GLU A CA 1
ATOM 698 C C . GLU A 1 91 ? 10.016 -18.078 8.539 1 96.5 91 GLU A C 1
ATOM 700 O O . GLU A 1 91 ? 10.055 -19.109 9.227 1 96.5 91 GLU A O 1
ATOM 705 N N . ASP A 1 92 ? 9.391 -17.031 8.922 1 93.25 92 ASP A N 1
ATOM 706 C CA . ASP A 1 92 ? 8.758 -16.984 10.234 1 93.25 92 ASP A CA 1
ATOM 707 C C . ASP A 1 92 ? 7.336 -17.531 10.188 1 93.25 92 ASP A C 1
ATOM 709 O O . ASP A 1 92 ? 6.977 -18.422 10.945 1 93.25 92 ASP A O 1
ATOM 713 N N . TRP A 1 93 ? 6.539 -16.969 9.242 1 94.38 93 TRP A N 1
ATOM 714 C CA . TRP A 1 93 ? 5.133 -17.359 9.148 1 94.38 93 TRP A CA 1
ATOM 715 C C . TRP A 1 93 ? 4.961 -18.594 8.281 1 94.38 93 TRP A C 1
ATOM 717 O O . TRP A 1 93 ? 3.951 -19.297 8.375 1 94.38 93 TRP A O 1
ATOM 727 N N . LYS A 1 94 ? 5.934 -18.828 7.402 1 97.25 94 LYS A N 1
ATOM 728 C CA . LYS A 1 94 ? 5.93 -19.984 6.508 1 97.25 94 LYS A CA 1
ATOM 729 C C . LYS A 1 94 ? 4.645 -20.031 5.688 1 97.25 94 LYS A C 1
ATOM 731 O O . LYS A 1 94 ? 4.031 -21.094 5.555 1 97.25 94 LYS A O 1
ATOM 736 N N . THR A 1 95 ? 4.242 -18.859 5.188 1 97.81 95 THR A N 1
ATOM 737 C CA . THR A 1 95 ? 3.027 -18.719 4.391 1 97.81 95 THR A CA 1
ATOM 738 C C . THR A 1 95 ? 3.359 -18.297 2.965 1 97.81 95 THR A C 1
ATOM 740 O O . THR A 1 95 ? 2.518 -17.719 2.271 1 97.81 95 THR A O 1
ATOM 743 N N . GLY A 1 96 ? 4.551 -18.484 2.533 1 98.31 96 GLY A N 1
ATOM 744 C CA . GLY A 1 96 ? 4.883 -18.062 1.178 1 98.31 96 GLY A CA 1
ATOM 745 C C . GLY A 1 96 ? 6.227 -18.594 0.707 1 98.31 96 GLY A C 1
ATOM 746 O O . GLY A 1 96 ? 6.957 -19.219 1.477 1 98.31 96 GLY A O 1
ATOM 747 N N . TRP A 1 97 ? 6.5 -18.422 -0.565 1 98.31 97 TRP A N 1
ATOM 748 C CA . TRP A 1 97 ? 7.781 -18.734 -1.192 1 98.31 97 TRP A CA 1
ATOM 749 C C . TRP A 1 97 ? 8.398 -17.484 -1.815 1 98.31 97 TRP A C 1
ATOM 751 O O . TRP A 1 97 ? 7.684 -16.609 -2.314 1 98.31 97 TRP A O 1
ATOM 761 N N . ARG A 1 98 ? 9.688 -17.5 -1.804 1 96.56 98 ARG A N 1
ATOM 762 C CA . ARG A 1 98 ? 10.398 -16.406 -2.477 1 96.56 98 ARG A CA 1
ATOM 763 C C . ARG A 1 98 ? 10.68 -16.766 -3.936 1 96.56 98 ARG A C 1
ATOM 765 O O . ARG A 1 98 ? 11.125 -17.859 -4.238 1 96.56 98 ARG A O 1
ATOM 772 N N . VAL A 1 99 ? 10.359 -15.82 -4.816 1 95.69 99 VAL A N 1
ATOM 773 C CA . VAL A 1 99 ? 10.672 -16 -6.23 1 95.69 99 VAL A CA 1
ATOM 774 C C . VAL A 1 99 ? 12.164 -15.789 -6.461 1 95.69 99 VAL A C 1
ATOM 776 O O . VAL A 1 99 ? 12.727 -14.781 -6.027 1 95.69 99 VAL A O 1
ATOM 779 N N . LYS A 1 100 ? 12.766 -16.734 -7.023 1 86.69 100 LYS A N 1
ATOM 780 C CA . LYS A 1 100 ? 14.203 -16.688 -7.27 1 86.69 100 LYS A CA 1
ATOM 781 C C . LYS A 1 100 ? 14.539 -15.727 -8.398 1 86.69 100 LYS A C 1
ATOM 783 O O . LYS A 1 100 ? 13.836 -15.68 -9.414 1 86.69 100 LYS A O 1
ATOM 788 N N . ARG A 1 101 ? 15.539 -14.93 -8.031 1 83.12 101 ARG A N 1
ATOM 789 C CA . ARG A 1 101 ? 16.078 -14.039 -9.047 1 83.12 101 ARG A CA 1
ATOM 790 C C . ARG A 1 101 ? 17.297 -14.656 -9.727 1 83.12 101 ARG A C 1
ATOM 792 O O . ARG A 1 101 ? 18.047 -15.398 -9.102 1 83.12 101 ARG A O 1
ATOM 799 N N . ASN A 1 102 ? 17.297 -14.594 -10.992 1 72.88 102 ASN A N 1
ATOM 800 C CA . ASN A 1 102 ? 18.516 -14.945 -11.688 1 72.88 102 ASN A CA 1
ATOM 801 C C . ASN A 1 102 ? 19.469 -13.758 -11.789 1 72.88 102 ASN A C 1
ATOM 803 O O . ASN A 1 102 ? 19.031 -12.633 -12.047 1 72.88 102 ASN A O 1
ATOM 807 N N . GLN A 1 103 ? 20.484 -13.758 -10.984 1 61.72 103 GLN A N 1
ATOM 808 C CA . GLN A 1 103 ? 21.469 -12.688 -11.102 1 61.72 103 GLN A CA 1
ATOM 809 C C . GLN A 1 103 ? 22.547 -13.039 -12.109 1 61.72 103 GLN A C 1
ATOM 811 O O . GLN A 1 103 ? 23.656 -13.461 -11.734 1 61.72 103 GLN A O 1
ATOM 816 N N . PRO A 1 104 ? 22.125 -13.086 -13.336 1 56.66 104 PRO A N 1
ATOM 817 C CA . PRO A 1 104 ? 23.297 -13.242 -14.203 1 56.66 104 PRO A CA 1
ATOM 818 C C . PRO A 1 104 ? 24.344 -12.156 -13.992 1 56.66 104 PRO A C 1
ATOM 820 O O . PRO A 1 104 ? 24.016 -11.078 -13.484 1 56.66 104 PRO A O 1
ATOM 823 N N . ALA A 1 105 ? 25.641 -12.484 -14.219 1 51.69 105 ALA A N 1
ATOM 824 C CA . ALA A 1 105 ? 26.766 -11.562 -14.141 1 51.69 105 ALA A CA 1
ATOM 825 C C . ALA A 1 105 ? 26.438 -10.227 -14.797 1 51.69 105 ALA A C 1
ATOM 827 O O . ALA A 1 105 ? 26.25 -10.156 -16.016 1 51.69 105 ALA A O 1
ATOM 828 N N . GLY A 1 106 ? 26.219 -9.094 -13.922 1 51.72 106 GLY A N 1
ATOM 829 C CA . GLY A 1 106 ? 26.125 -7.715 -14.383 1 51.72 106 GLY A CA 1
ATOM 830 C C . GLY A 1 106 ? 24.703 -7.277 -14.672 1 51.72 106 GLY A C 1
ATOM 831 O O . GLY A 1 106 ? 24.469 -6.105 -14.969 1 51.72 106 GLY A O 1
ATOM 832 N N . ALA A 1 107 ? 23.859 -8.336 -14.898 1 52.78 107 ALA A N 1
ATOM 833 C CA . ALA A 1 107 ? 22.578 -7.922 -15.469 1 52.78 107 ALA A CA 1
ATOM 834 C C . ALA A 1 107 ? 21.531 -7.75 -14.383 1 52.78 107 ALA A C 1
ATOM 836 O O . ALA A 1 107 ? 21.688 -8.242 -13.266 1 52.78 107 ALA A O 1
ATOM 837 N N . GLU A 1 108 ? 20.594 -6.93 -14.602 1 56.88 108 GLU A N 1
ATOM 838 C CA . GLU A 1 108 ? 19.438 -6.668 -13.742 1 56.88 108 GLU A CA 1
ATOM 839 C C . GLU A 1 108 ? 18.75 -7.969 -13.336 1 56.88 108 GLU A C 1
ATOM 841 O O . GLU A 1 108 ? 18.719 -8.93 -14.109 1 56.88 108 GLU A O 1
ATOM 846 N N . THR A 1 109 ? 18.609 -8.141 -12.047 1 60.25 109 THR A N 1
ATOM 847 C CA . THR A 1 109 ? 17.938 -9.281 -11.438 1 60.25 109 THR A CA 1
ATOM 848 C C . THR A 1 109 ? 16.578 -9.516 -12.094 1 60.25 109 THR A C 1
ATOM 850 O O . THR A 1 109 ? 15.719 -8.617 -12.109 1 60.25 109 THR A O 1
ATOM 853 N N . LEU A 1 110 ? 16.562 -10.57 -12.961 1 76.38 110 LEU A N 1
ATOM 854 C CA . LEU A 1 110 ? 15.344 -10.805 -13.727 1 76.38 110 LEU A CA 1
ATOM 855 C C . LEU A 1 110 ? 14.742 -12.164 -13.383 1 76.38 110 LEU A C 1
ATOM 857 O O . LEU A 1 110 ? 15.469 -13.109 -13.062 1 76.38 110 LEU A O 1
ATOM 861 N N . VAL A 1 111 ? 13.445 -12.258 -13.062 1 89 111 VAL A N 1
ATOM 862 C CA . VAL A 1 111 ? 12.695 -13.516 -13.031 1 89 111 VAL A CA 1
ATOM 863 C C . VAL A 1 111 ? 12.445 -14.008 -14.453 1 89 111 VAL A C 1
ATOM 865 O O . VAL A 1 111 ? 11.852 -13.297 -15.266 1 89 111 VAL A O 1
ATOM 868 N N . THR A 1 112 ? 12.953 -15.273 -14.773 1 91.44 112 THR A N 1
ATOM 869 C CA . THR A 1 112 ? 12.812 -15.789 -16.125 1 91.44 112 THR A CA 1
ATOM 870 C C . THR A 1 112 ? 11.398 -16.297 -16.375 1 91.44 112 THR A C 1
ATOM 872 O O . THR A 1 112 ? 10.672 -16.609 -15.422 1 91.44 112 THR A O 1
ATOM 875 N N . ARG A 1 113 ? 11.133 -16.391 -17.672 1 93.5 113 ARG A N 1
ATOM 876 C CA . ARG A 1 113 ? 9.852 -16.969 -18.094 1 93.5 113 ARG A CA 1
ATOM 877 C C . ARG A 1 113 ? 9.688 -18.375 -17.531 1 93.5 113 ARG A C 1
ATOM 879 O O . ARG A 1 113 ? 8.633 -18.719 -17 1 93.5 113 ARG A O 1
ATOM 886 N N . GLU A 1 114 ? 10.75 -19.156 -17.609 1 94.06 114 GLU A N 1
ATOM 887 C CA . GLU A 1 114 ? 10.727 -20.547 -17.156 1 94.06 114 GLU A CA 1
ATOM 888 C C . GLU A 1 114 ? 10.5 -20.625 -15.648 1 94.06 114 GLU A C 1
ATOM 890 O O . GLU A 1 114 ? 9.711 -21.453 -15.18 1 94.06 114 GLU A O 1
ATOM 895 N N . GLU A 1 115 ? 11.164 -19.766 -14.961 1 94.44 115 GLU A N 1
ATOM 896 C CA . GLU A 1 115 ? 10.984 -19.75 -13.508 1 94.44 115 GLU A CA 1
ATOM 897 C C . GLU A 1 115 ? 9.57 -19.328 -13.133 1 94.44 115 GLU A C 1
ATOM 899 O O . GLU A 1 115 ? 8.977 -19.875 -12.211 1 94.44 115 GLU A O 1
ATOM 904 N N . THR A 1 116 ? 9.055 -18.344 -13.859 1 96.25 116 THR A N 1
ATOM 905 C CA . THR A 1 116 ? 7.699 -17.875 -13.602 1 96.25 116 THR A CA 1
ATOM 906 C C . THR A 1 116 ? 6.688 -19 -13.812 1 96.25 116 THR A C 1
ATOM 908 O O . THR A 1 116 ? 5.84 -19.25 -12.953 1 96.25 116 THR A O 1
ATOM 911 N N . VAL A 1 117 ? 6.816 -19.75 -14.898 1 96.75 117 VAL A N 1
ATOM 912 C CA . VAL A 1 117 ? 5.914 -20.859 -15.188 1 96.75 117 VAL A CA 1
ATOM 913 C C . VAL A 1 117 ? 5.996 -21.891 -14.07 1 96.75 117 VAL A C 1
ATOM 915 O O . VAL A 1 117 ? 4.969 -22.312 -13.531 1 96.75 117 VAL A O 1
ATOM 918 N N . ARG A 1 118 ? 7.199 -22.203 -13.727 1 96.69 118 ARG A N 1
ATOM 919 C CA . ARG A 1 118 ? 7.434 -23.25 -12.742 1 96.69 118 ARG A CA 1
ATOM 920 C C . ARG A 1 118 ? 6.836 -22.875 -11.391 1 96.69 118 ARG A C 1
ATOM 922 O O . ARG A 1 118 ? 6.031 -23.625 -10.836 1 96.69 118 ARG A O 1
ATOM 929 N N . ILE A 1 119 ? 7.156 -21.703 -10.93 1 97.5 119 ILE A N 1
ATOM 930 C CA . ILE A 1 119 ? 6.805 -21.359 -9.555 1 97.5 119 ILE A CA 1
ATOM 931 C C . ILE A 1 119 ? 5.305 -21.094 -9.461 1 97.5 119 ILE A C 1
ATOM 933 O O . ILE A 1 119 ? 4.672 -21.406 -8.453 1 97.5 119 ILE A O 1
ATOM 937 N N . VAL A 1 120 ? 4.707 -20.516 -10.477 1 97.5 120 VAL A N 1
ATOM 938 C CA . VAL A 1 120 ? 3.283 -20.203 -10.453 1 97.5 120 VAL A CA 1
ATOM 939 C C . VAL A 1 120 ? 2.463 -21.484 -10.5 1 97.5 120 VAL A C 1
ATOM 941 O O . VAL A 1 120 ? 1.489 -21.641 -9.758 1 97.5 120 VAL A O 1
ATOM 944 N N . LYS A 1 121 ? 2.846 -22.422 -11.297 1 97.75 121 LYS A N 1
ATOM 945 C CA . LYS A 1 121 ? 2.137 -23.688 -11.359 1 97.75 121 LYS A CA 1
ATOM 946 C C . LYS A 1 121 ? 2.23 -24.453 -10.039 1 97.75 121 LYS A C 1
ATOM 948 O O . LYS A 1 121 ? 1.229 -24.969 -9.539 1 97.75 121 LYS A O 1
ATOM 953 N N . ARG A 1 122 ? 3.432 -24.469 -9.531 1 97.75 122 ARG A N 1
ATOM 954 C CA . ARG A 1 122 ? 3.613 -25.141 -8.242 1 97.75 122 ARG A CA 1
ATOM 955 C C . ARG A 1 122 ? 2.803 -24.453 -7.148 1 97.75 122 ARG A C 1
ATOM 957 O O . ARG A 1 122 ? 2.143 -25.109 -6.348 1 97.75 122 ARG A O 1
ATOM 964 N N . PHE A 1 123 ? 2.807 -23.188 -7.172 1 98.19 123 PHE A N 1
ATOM 965 C CA . PHE A 1 123 ? 2.178 -22.344 -6.164 1 98.19 123 PHE A CA 1
ATOM 966 C C . PHE A 1 123 ? 0.663 -22.516 -6.184 1 98.19 123 PHE A C 1
ATOM 968 O O . PHE A 1 123 ? 0.01 -22.422 -5.145 1 98.19 123 PHE A O 1
ATOM 975 N N . MET A 1 124 ? 0.116 -22.797 -7.336 1 97.5 124 MET A N 1
ATOM 976 C CA . MET A 1 124 ? -1.335 -22.844 -7.48 1 97.5 124 MET A CA 1
ATOM 977 C C . MET A 1 124 ? -1.822 -24.297 -7.531 1 97.5 124 MET A C 1
ATOM 979 O O . MET A 1 124 ? -3.01 -24.547 -7.734 1 97.5 124 MET A O 1
ATOM 983 N N . ASP A 1 125 ? -0.894 -25.219 -7.281 1 97.19 125 ASP A N 1
ATOM 984 C CA . ASP A 1 125 ? -1.259 -26.625 -7.234 1 97.19 125 ASP A CA 1
ATOM 985 C C . ASP A 1 125 ? -1.922 -26.984 -5.902 1 97.19 125 ASP A C 1
ATOM 987 O O . ASP A 1 125 ? -1.236 -27.25 -4.914 1 97.19 125 ASP A O 1
ATOM 991 N N . SER A 1 126 ? -3.223 -27.125 -5.867 1 93 126 SER A N 1
ATOM 992 C CA . SER A 1 126 ? -3.992 -27.344 -4.648 1 93 126 SER A CA 1
ATOM 993 C C . SER A 1 126 ? -3.768 -28.75 -4.094 1 93 126 SER A C 1
ATOM 995 O O . SER A 1 126 ? -4.133 -29.031 -2.951 1 93 126 SER A O 1
ATOM 997 N N . GLU A 1 127 ? -3.152 -29.531 -4.875 1 96.12 127 GLU A N 1
ATOM 998 C CA . GLU A 1 127 ? -2.914 -30.906 -4.426 1 96.12 127 GLU A CA 1
ATOM 999 C C . GLU A 1 127 ? -1.559 -31.031 -3.736 1 96.12 127 GLU A C 1
ATOM 1001 O O . GLU A 1 127 ? -1.281 -32.031 -3.082 1 96.12 127 GLU A O 1
ATOM 1006 N N . SER A 1 128 ? -0.717 -30.078 -3.932 1 96.75 128 SER A N 1
ATOM 1007 C CA . SER A 1 128 ? 0.597 -30.094 -3.295 1 96.75 128 SER A CA 1
ATOM 1008 C C . SER A 1 128 ? 0.475 -30.016 -1.775 1 96.75 128 SER A C 1
ATOM 1010 O O . SER A 1 128 ? -0.214 -29.141 -1.244 1 96.75 128 SER A O 1
ATOM 1012 N N . ILE A 1 129 ? 1.208 -30.906 -1.094 1 97.38 129 ILE A N 1
ATOM 1013 C CA . ILE A 1 129 ? 1.204 -30.938 0.365 1 97.38 129 ILE A CA 1
ATOM 1014 C C . ILE A 1 129 ? 1.764 -29.625 0.909 1 97.38 129 ILE A C 1
ATOM 1016 O O . ILE A 1 129 ? 1.239 -29.078 1.881 1 97.38 129 ILE A O 1
ATOM 1020 N N . GLU A 1 130 ? 2.779 -29.156 0.279 1 97.25 130 GLU A N 1
ATOM 1021 C CA . GLU A 1 130 ? 3.41 -27.922 0.708 1 97.25 130 GLU A CA 1
ATOM 1022 C C . GLU A 1 130 ? 2.439 -26.75 0.606 1 97.25 130 GLU A C 1
ATOM 1024 O O . GLU A 1 130 ? 2.375 -25.906 1.508 1 97.25 130 GLU A O 1
ATOM 1029 N N . VAL A 1 131 ? 1.692 -26.75 -0.449 1 97.94 131 VAL A N 1
ATOM 1030 C CA . VAL A 1 131 ? 0.754 -25.656 -0.671 1 97.94 131 VAL A CA 1
ATOM 1031 C C . VAL A 1 131 ? -0.397 -25.75 0.327 1 97.94 131 VAL A C 1
ATOM 1033 O O . VAL A 1 131 ? -0.826 -24.734 0.889 1 97.94 131 VAL A O 1
ATOM 1036 N N . LYS A 1 132 ? -0.857 -26.938 0.577 1 97.88 132 LYS A N 1
ATOM 1037 C CA . LYS A 1 132 ? -1.92 -27.125 1.558 1 97.88 132 LYS A CA 1
ATOM 1038 C C . LYS A 1 132 ? -1.49 -26.641 2.939 1 97.88 132 LYS A C 1
ATOM 1040 O O . LYS A 1 132 ? -2.271 -26.016 3.65 1 97.88 132 LYS A O 1
ATOM 1045 N N . GLU A 1 133 ? -0.275 -26.969 3.23 1 98 133 GLU A N 1
ATOM 1046 C CA . GLU A 1 133 ? 0.241 -26.547 4.527 1 98 133 GLU A CA 1
ATOM 1047 C C . GLU A 1 133 ? 0.372 -25.031 4.602 1 98 133 GLU A C 1
ATOM 1049 O O . GLU A 1 133 ? 0.037 -24.422 5.617 1 98 133 GLU A O 1
ATOM 1054 N N . MET A 1 134 ? 0.836 -24.422 3.596 1 97.62 134 MET A N 1
ATOM 1055 C CA . MET A 1 134 ? 0.959 -22.969 3.529 1 97.62 134 MET A CA 1
ATOM 1056 C C . MET A 1 134 ? -0.404 -22.297 3.67 1 97.62 134 MET A C 1
ATOM 1058 O O . MET A 1 134 ? -0.544 -21.312 4.398 1 97.62 134 MET A O 1
ATOM 1062 N N . LYS A 1 135 ? -1.363 -22.859 2.984 1 97.75 135 LYS A N 1
ATOM 1063 C CA . LYS A 1 135 ? -2.717 -22.328 3.045 1 97.75 135 LYS A CA 1
ATOM 1064 C C . LYS A 1 135 ? -3.299 -22.453 4.449 1 97.75 135 LYS A C 1
ATOM 1066 O O . LYS A 1 135 ? -3.986 -21.547 4.93 1 97.75 135 LYS A O 1
ATOM 1071 N N . ARG A 1 136 ? -3.021 -23.531 5.039 1 97.75 136 ARG A N 1
ATOM 1072 C CA . ARG A 1 136 ? -3.492 -23.75 6.406 1 97.75 136 ARG A CA 1
ATOM 1073 C C . ARG A 1 136 ? -2.906 -22.703 7.355 1 97.75 136 ARG A C 1
ATOM 1075 O O . ARG A 1 136 ? -3.625 -22.125 8.172 1 97.75 136 ARG A O 1
ATOM 1082 N N . ARG A 1 137 ? -1.654 -22.5 7.238 1 96.94 137 ARG A N 1
ATOM 1083 C CA . ARG A 1 137 ? -0.995 -21.516 8.086 1 96.94 137 ARG A CA 1
ATOM 1084 C C . ARG A 1 137 ? -1.523 -20.109 7.801 1 96.94 137 ARG A C 1
ATOM 1086 O O . ARG A 1 137 ? -1.719 -19.312 8.719 1 96.94 137 ARG A O 1
ATOM 1093 N N . ALA A 1 138 ? -1.764 -19.797 6.527 1 96.56 138 ALA A N 1
ATOM 1094 C CA . ALA A 1 138 ? -2.305 -18.484 6.145 1 96.56 138 ALA A CA 1
ATOM 1095 C C . ALA A 1 138 ? -3.684 -18.266 6.754 1 96.56 138 ALA A C 1
ATOM 1097 O O . ALA A 1 138 ? -3.988 -17.172 7.234 1 96.56 138 ALA A O 1
ATOM 1098 N N . ARG A 1 139 ? -4.469 -19.297 6.809 1 95.44 139 ARG A N 1
ATOM 1099 C CA . ARG A 1 139 ? -5.805 -19.203 7.383 1 95.44 139 ARG A CA 1
ATOM 1100 C C . ARG A 1 139 ? -5.742 -18.953 8.891 1 95.44 139 ARG A C 1
ATOM 1102 O O . ARG A 1 139 ? -6.547 -18.203 9.438 1 95.44 139 ARG A O 1
ATOM 1109 N N . LYS A 1 140 ? -4.855 -19.594 9.484 1 93.81 140 LYS A N 1
ATOM 1110 C CA . LYS A 1 140 ? -4.672 -19.375 10.914 1 93.81 140 LYS A CA 1
ATOM 1111 C C . LYS A 1 140 ? -4.285 -17.922 11.203 1 93.81 140 LYS A C 1
ATOM 1113 O O . LYS A 1 140 ? -4.828 -17.312 12.125 1 93.81 140 LYS A O 1
ATOM 1118 N N . LEU A 1 141 ? -3.377 -17.484 10.383 1 90.56 141 LEU A N 1
ATOM 1119 C CA . LEU A 1 141 ? -2.949 -16.109 10.562 1 90.56 141 LEU A CA 1
ATOM 1120 C C . LEU A 1 141 ? -4.086 -15.141 10.242 1 90.56 141 LEU A C 1
ATOM 1122 O O . LEU A 1 141 ? -4.207 -14.086 10.867 1 90.56 141 LEU A O 1
ATOM 1126 N N . GLN A 1 142 ? -4.902 -15.477 9.273 1 90.69 142 GLN A N 1
ATOM 1127 C CA . GLN A 1 142 ? -6.082 -14.688 8.945 1 90.69 142 GLN A CA 1
ATOM 1128 C C . GLN A 1 142 ? -6.988 -14.516 10.156 1 90.69 142 GLN A C 1
ATOM 1130 O O . GLN A 1 142 ? -7.43 -13.406 10.461 1 90.69 142 GLN A O 1
ATOM 1135 N N . GLU A 1 143 ? -7.242 -15.594 10.789 1 88.12 143 GLU A N 1
ATOM 1136 C CA . GLU A 1 143 ? -8.102 -15.578 11.969 1 88.12 143 GLU A CA 1
ATOM 1137 C C . GLU A 1 143 ? -7.527 -14.68 13.055 1 88.12 143 GLU A C 1
ATOM 1139 O O . GLU A 1 143 ? -8.25 -13.891 13.664 1 88.12 143 GLU A O 1
ATOM 1144 N N . ILE A 1 144 ? -6.289 -14.75 13.195 1 81.44 144 ILE A N 1
ATOM 1145 C CA . ILE A 1 144 ? -5.609 -13.93 14.188 1 81.44 144 ILE A CA 1
ATOM 1146 C C . ILE A 1 144 ? -5.734 -12.453 13.812 1 81.44 144 ILE A C 1
ATOM 1148 O O . ILE A 1 144 ? -6.066 -11.617 14.656 1 81.44 144 ILE A O 1
ATOM 1152 N N . CYS A 1 145 ? -5.535 -12.188 12.516 1 81.12 145 CYS A N 1
ATOM 1153 C CA . CYS A 1 145 ? -5.605 -10.812 12.031 1 81.12 145 CYS A CA 1
ATOM 1154 C C . CYS A 1 145 ? -7.02 -10.258 12.172 1 81.12 145 CYS A C 1
ATOM 1156 O O . CYS A 1 145 ? -7.203 -9.117 12.602 1 81.12 145 CYS A O 1
ATOM 1158 N N . ARG A 1 146 ? -8.031 -11.016 11.82 1 79.88 146 ARG A N 1
ATOM 1159 C CA . ARG A 1 146 ? -9.422 -10.578 11.836 1 79.88 146 ARG A CA 1
ATOM 1160 C C . ARG A 1 146 ? -9.93 -10.406 13.266 1 79.88 146 ARG A C 1
ATOM 1162 O O . ARG A 1 146 ? -10.742 -9.523 13.539 1 79.88 146 ARG A O 1
ATOM 1169 N N . GLN A 1 147 ? -9.531 -11.305 14.07 1 74.81 147 GLN A N 1
ATOM 1170 C CA . GLN A 1 147 ? -9.891 -11.18 15.477 1 74.81 147 GLN A CA 1
ATOM 1171 C C . GLN A 1 147 ? -9.273 -9.93 16.094 1 74.81 147 GLN A C 1
ATOM 1173 O O . GLN A 1 147 ? -9.891 -9.281 16.938 1 74.81 147 GLN A O 1
ATOM 1178 N N . ALA A 1 148 ? -8.211 -9.688 15.578 1 68.5 148 ALA A N 1
ATOM 1179 C CA . ALA A 1 148 ? -7.52 -8.508 16.094 1 68.5 148 ALA A CA 1
ATOM 1180 C C . ALA A 1 148 ? -8.172 -7.227 15.586 1 68.5 148 ALA A C 1
ATOM 1182 O O . ALA A 1 148 ? -8.133 -6.195 16.25 1 68.5 148 ALA A O 1
ATOM 1183 N N . THR A 1 149 ? -8.938 -7.418 14.281 1 62.59 149 THR A N 1
ATOM 1184 C CA . THR A 1 149 ? -9.555 -6.242 13.68 1 62.59 149 THR A CA 1
ATOM 1185 C C . THR A 1 149 ? -11.039 -6.172 14.023 1 62.59 149 THR A C 1
ATOM 1187 O O . THR A 1 149 ? -11.641 -5.098 13.984 1 62.59 149 THR A O 1
ATOM 1190 N N . GLY A 1 150 ? -12.133 -7.551 13.727 1 48.75 150 GLY A N 1
ATOM 1191 C CA . GLY A 1 150 ? -13.57 -7.633 13.922 1 48.75 150 GLY A CA 1
ATOM 1192 C C . GLY A 1 150 ? -14.031 -7.023 15.234 1 48.75 150 GLY A C 1
ATOM 1193 O O . GLY A 1 150 ? -15.227 -6.801 15.438 1 48.75 150 GLY A O 1
ATOM 1194 N N . ARG A 1 151 ? -13.734 -7.75 16.391 1 39.84 151 ARG A N 1
ATOM 1195 C CA . ARG A 1 151 ? -14.641 -7.152 17.359 1 39.84 151 ARG A CA 1
ATOM 1196 C C . ARG A 1 151 ? -14.969 -5.711 16.984 1 39.84 151 ARG A C 1
ATOM 1198 O O . ARG A 1 151 ? -14.125 -4.992 16.453 1 39.84 151 ARG A O 1
ATOM 1205 N N . GLY A 1 152 ? -16.172 -5.18 17.016 1 38.09 152 GLY A N 1
ATOM 1206 C CA . GLY A 1 152 ? -16.766 -3.902 16.656 1 38.09 152 GLY A CA 1
ATOM 1207 C C . GLY A 1 152 ? -15.742 -2.844 16.297 1 38.09 152 GLY A C 1
ATOM 1208 O O . GLY A 1 152 ? -14.547 -3.02 16.562 1 38.09 152 GLY A O 1
ATOM 1209 N N . GLY A 1 153 ? -16.141 -1.345 16.297 1 36.47 153 GLY A N 1
ATOM 1210 C CA . GLY A 1 153 ? -15.609 -0.054 15.891 1 36.47 153 GLY A CA 1
ATOM 1211 C C . GLY A 1 153 ? -14.094 0.001 15.93 1 36.47 153 GLY A C 1
ATOM 1212 O O . GLY A 1 153 ? -13.438 -0.973 16.312 1 36.47 153 GLY A O 1
ATOM 1213 N N . SER A 1 154 ? -13.289 1.293 16.078 1 39.94 154 SER A N 1
ATOM 1214 C CA . SER A 1 154 ? -12.203 2.193 16.453 1 39.94 154 SER A CA 1
ATOM 1215 C C . SER A 1 154 ? -11.336 1.581 17.547 1 39.94 154 SER A C 1
ATOM 1217 O O . SER A 1 154 ? -10.453 2.248 18.094 1 39.94 154 SER A O 1
ATOM 1219 N N . SER A 1 155 ? -11.68 0.54 18.406 1 37.28 155 SER A N 1
ATOM 1220 C CA . SER A 1 155 ? -10.992 0.506 19.688 1 37.28 155 SER A CA 1
ATOM 1221 C C . SER A 1 155 ? -9.547 0.051 19.531 1 37.28 155 SER A C 1
ATOM 1223 O O . SER A 1 155 ? -9.242 -0.814 18.703 1 37.28 155 SER A O 1
ATOM 1225 N N . GLU A 1 156 ? -8.578 0.754 19.984 1 44.44 156 GLU A N 1
ATOM 1226 C CA . GLU A 1 156 ? -7.141 0.826 20.234 1 44.44 156 GLU A CA 1
ATOM 1227 C C . GLU A 1 156 ? -6.57 -0.551 20.562 1 44.44 156 GLU A C 1
ATOM 1229 O O . GLU A 1 156 ? -5.488 -0.909 20.078 1 44.44 156 GLU A O 1
ATOM 1234 N N . SER A 1 157 ? -7.305 -1.312 21.281 1 43.53 157 SER A N 1
ATOM 1235 C CA . SER A 1 157 ? -6.699 -2.48 21.922 1 43.53 157 SER A CA 1
ATOM 1236 C C . SER A 1 157 ? -6.457 -3.594 20.906 1 43.53 157 SER A C 1
ATOM 1238 O O . SER A 1 157 ? -5.414 -4.25 20.922 1 43.53 157 SER A O 1
ATOM 1240 N N . ASN A 1 158 ? -7.449 -3.9 20.062 1 46.16 158 ASN A N 1
ATOM 1241 C CA . ASN A 1 158 ? -7.344 -5.148 19.312 1 46.16 158 ASN A CA 1
ATOM 1242 C C . ASN A 1 158 ? -6.391 -5.016 18.141 1 46.16 158 ASN A C 1
ATOM 1244 O O . ASN A 1 158 ? -5.648 -5.949 17.828 1 46.16 158 ASN A O 1
ATOM 1248 N N . ILE A 1 159 ? -6.43 -3.961 17.484 1 47.06 159 ILE A N 1
ATOM 1249 C CA . ILE A 1 159 ? -5.422 -3.828 16.438 1 47.06 159 ILE A CA 1
ATOM 1250 C C . ILE A 1 159 ? -4.031 -4.035 17.031 1 47.06 159 ILE A C 1
ATOM 1252 O O . ILE A 1 159 ? -3.166 -4.648 16.406 1 47.06 159 ILE A O 1
ATOM 1256 N N . ASN A 1 160 ? -3.912 -3.467 18.344 1 46.34 160 ASN A N 1
ATOM 1257 C CA . ASN A 1 160 ? -2.635 -3.631 19.031 1 46.34 160 ASN A CA 1
ATOM 1258 C C . ASN A 1 160 ? -2.271 -5.105 19.203 1 46.34 160 ASN A C 1
ATOM 1260 O O . ASN A 1 160 ? -1.112 -5.484 19.031 1 46.34 160 ASN A O 1
ATOM 1264 N N . ALA A 1 161 ? -3.281 -5.828 19.562 1 47.12 161 ALA A N 1
ATOM 1265 C CA . ALA A 1 161 ? -2.967 -7.242 19.734 1 47.12 161 ALA A CA 1
ATOM 1266 C C . ALA A 1 161 ? -2.566 -7.883 18.406 1 47.12 161 ALA A C 1
ATOM 1268 O O . ALA A 1 161 ? -1.65 -8.703 18.359 1 47.12 161 ALA A O 1
ATOM 1269 N N . PHE A 1 162 ? -3.197 -7.527 17.406 1 47 162 PHE A N 1
ATOM 1270 C CA . PHE A 1 162 ? -2.92 -8.039 16.062 1 47 162 PHE A CA 1
ATOM 1271 C C . PHE A 1 162 ? -1.463 -7.793 15.68 1 47 162 PHE A C 1
ATOM 1273 O O . PHE A 1 162 ? -0.764 -8.719 15.266 1 47 162 PHE A O 1
ATOM 1280 N N . ILE A 1 163 ? -1.03 -6.531 15.82 1 49.88 163 ILE A N 1
ATOM 1281 C CA . ILE A 1 163 ? 0.329 -6.164 15.438 1 49.88 163 ILE A CA 1
ATOM 1282 C C . ILE A 1 163 ? 1.332 -6.914 16.312 1 49.88 163 ILE A C 1
ATOM 1284 O O . ILE A 1 163 ? 2.332 -7.434 15.812 1 49.88 163 ILE A O 1
ATOM 1288 N N . SER A 1 164 ? 0.921 -6.84 17.578 1 50.19 164 SER A N 1
ATOM 1289 C CA . SER A 1 164 ? 1.819 -7.535 18.5 1 50.19 164 SER A CA 1
ATOM 1290 C C . SER A 1 164 ? 1.959 -9.008 18.125 1 50.19 164 SER A C 1
ATOM 1292 O O . SER A 1 164 ? 3.059 -9.562 18.172 1 50.19 164 SER A O 1
ATOM 1294 N N . GLU A 1 165 ? 0.854 -9.531 17.734 1 49.88 165 GLU A N 1
ATOM 1295 C CA . GLU A 1 165 ? 0.887 -10.961 17.453 1 49.88 165 GLU A CA 1
ATOM 1296 C C . GLU A 1 165 ? 1.567 -11.242 16.109 1 49.88 165 GLU A C 1
ATOM 1298 O O . GLU A 1 165 ? 2.344 -12.188 15.992 1 49.88 165 GLU A O 1
ATOM 1303 N N . ILE A 1 166 ? 1.224 -10.523 15.211 1 50.16 166 ILE A N 1
ATOM 1304 C CA . ILE A 1 166 ? 1.834 -10.812 13.914 1 50.16 166 ILE A CA 1
ATOM 1305 C C . ILE A 1 166 ?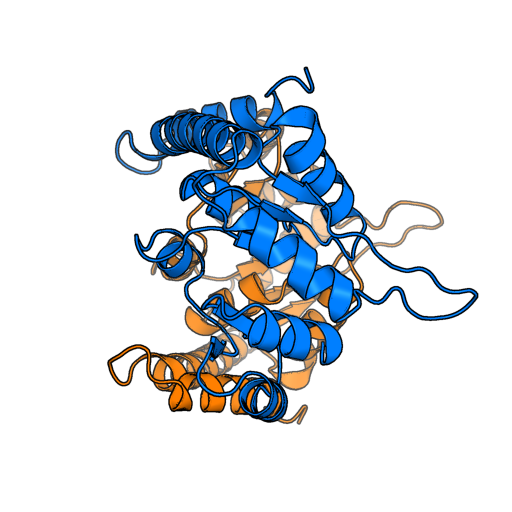 3.326 -10.492 13.969 1 50.16 166 ILE A C 1
ATOM 1307 O O . ILE A 1 166 ? 4.141 -11.211 13.383 1 50.16 166 ILE A O 1
ATOM 1311 N N . THR A 1 167 ? 3.574 -9.367 14.562 1 50.09 167 THR A N 1
ATOM 1312 C CA . THR A 1 167 ? 4.98 -8.992 14.664 1 50.09 167 THR A CA 1
ATOM 1313 C C . THR A 1 167 ? 5.719 -9.93 15.617 1 50.09 167 THR A C 1
ATOM 1315 O O . THR A 1 167 ? 6.941 -10.07 15.523 1 50.09 167 THR A O 1
ATOM 1318 N N . GLN A 1 168 ? 5.02 -10.391 16.656 1 46.62 168 GLN A N 1
ATOM 1319 C CA . GLN A 1 168 ? 5.629 -11.305 17.625 1 46.62 168 GLN A CA 1
ATOM 1320 C C . GLN A 1 168 ? 5.535 -12.75 17.141 1 46.62 168 GLN A C 1
ATOM 1322 O O . GLN A 1 168 ? 5.906 -13.68 17.859 1 46.62 168 GLN A O 1
ATOM 1327 N N . LEU A 1 169 ? 4.812 -12.961 16.125 1 43.41 169 LEU A N 1
ATOM 1328 C CA . LEU A 1 169 ? 4.859 -14.352 15.703 1 43.41 169 LEU A CA 1
ATOM 1329 C C . LEU A 1 169 ? 6.301 -14.836 15.594 1 43.41 169 LEU A C 1
ATOM 1331 O O . LEU A 1 169 ? 7.133 -14.18 14.961 1 43.41 169 LEU A O 1
ATOM 1335 N N . PRO A 1 170 ? 6.734 -15.688 16.516 1 35.31 170 PRO A N 1
ATOM 1336 C CA . PRO A 1 170 ? 8.094 -16.234 16.594 1 35.31 170 PRO A CA 1
ATOM 1337 C C . PRO A 1 170 ? 8.555 -16.828 15.258 1 35.31 170 PRO A C 1
ATOM 1339 O O . PRO A 1 170 ? 7.746 -17.375 14.5 1 35.31 170 PRO A O 1
ATOM 1342 N N . SER A 1 171 ? 9.602 -16.203 14.617 1 34.28 171 SER A N 1
ATOM 1343 C CA . SER A 1 171 ? 10.414 -17 13.711 1 34.28 171 SER A CA 1
ATOM 1344 C C . SER A 1 171 ? 10.594 -18.422 14.227 1 34.28 171 SER A C 1
ATOM 1346 O O . SER A 1 171 ? 11.406 -18.656 15.125 1 34.28 171 SER A O 1
ATOM 1348 N N . HIS A 1 172 ? 9.641 -19.188 14.633 1 29.17 172 HIS A N 1
ATOM 1349 C CA . HIS A 1 172 ? 10.102 -20.547 14.891 1 29.17 172 HIS A CA 1
ATOM 1350 C C . HIS A 1 172 ? 10.492 -21.234 13.594 1 29.17 172 HIS A C 1
ATOM 1352 O O . HIS A 1 172 ? 9.867 -21.031 12.555 1 29.17 172 HIS A O 1
ATOM 1358 N N . MET B 1 1 ? 10.703 8.922 14.812 1 81.12 1 MET B N 1
ATOM 1359 C CA . MET B 1 1 ? 9.273 8.742 15.047 1 81.12 1 MET B CA 1
ATOM 1360 C C . MET B 1 1 ? 8.82 9.484 16.297 1 81.12 1 MET B C 1
ATOM 1362 O O . MET B 1 1 ? 7.762 10.117 16.297 1 81.12 1 MET B O 1
ATOM 1366 N N . ASP B 1 2 ? 9.781 9.672 17.219 1 84.56 2 ASP B N 1
ATOM 1367 C CA . ASP B 1 2 ? 9.383 10.328 18.469 1 84.56 2 ASP B CA 1
ATOM 1368 C C . ASP B 1 2 ? 9.219 11.836 18.25 1 84.56 2 ASP B C 1
ATOM 1370 O O . ASP B 1 2 ? 8.297 12.445 18.797 1 84.56 2 ASP B O 1
ATOM 1374 N N . GLU B 1 3 ? 10.117 12.414 17.453 1 89.5 3 GLU B N 1
ATOM 1375 C CA . GLU B 1 3 ? 10.039 13.844 17.203 1 89.5 3 GLU B CA 1
ATOM 1376 C C . GLU B 1 3 ? 8.781 14.188 16.406 1 89.5 3 GLU B C 1
ATOM 1378 O O . GLU B 1 3 ? 8.141 15.211 16.656 1 89.5 3 GLU B O 1
ATOM 1383 N N . ILE B 1 4 ? 8.453 13.305 15.492 1 92.81 4 ILE B N 1
ATOM 1384 C CA . ILE B 1 4 ? 7.246 13.508 14.703 1 92.81 4 ILE B CA 1
ATOM 1385 C C . ILE B 1 4 ? 6.016 13.398 15.594 1 92.81 4 ILE B C 1
ATOM 1387 O O . ILE B 1 4 ? 5.113 14.242 15.531 1 92.81 4 ILE B O 1
ATOM 1391 N N . ALA B 1 5 ? 6.008 12.398 16.469 1 92.12 5 ALA B N 1
ATOM 1392 C CA . ALA B 1 5 ? 4.887 12.188 17.391 1 92.12 5 ALA B CA 1
ATOM 1393 C C . ALA B 1 5 ? 4.699 13.383 18.312 1 92.12 5 ALA B C 1
ATOM 1395 O O . ALA B 1 5 ? 3.576 13.859 18.5 1 92.12 5 ALA B O 1
ATOM 1396 N N . ALA B 1 6 ? 5.797 13.82 18.828 1 92.88 6 ALA B N 1
ATOM 1397 C CA . ALA B 1 6 ? 5.746 14.984 19.719 1 92.88 6 ALA B CA 1
ATOM 1398 C C . ALA B 1 6 ? 5.27 16.219 18.969 1 92.88 6 ALA B C 1
ATOM 1400 O O . ALA B 1 6 ? 4.488 17.016 19.5 1 92.88 6 ALA B O 1
ATOM 1401 N N . GLY B 1 7 ? 5.754 16.344 17.75 1 95.19 7 GLY B N 1
ATOM 1402 C CA . GLY B 1 7 ? 5.324 17.469 16.938 1 95.19 7 GLY B CA 1
ATOM 1403 C C . GLY B 1 7 ? 3.844 17.422 16.594 1 95.19 7 GLY B C 1
ATOM 1404 O O . GLY B 1 7 ? 3.174 18.469 16.594 1 95.19 7 GLY B O 1
ATOM 1405 N N . LEU B 1 8 ? 3.33 16.266 16.312 1 95.31 8 LEU B N 1
ATOM 1406 C CA . LEU B 1 8 ? 1.906 16.109 16.047 1 95.31 8 LEU B CA 1
ATOM 1407 C C . LEU B 1 8 ? 1.075 16.484 17.266 1 95.31 8 LEU B C 1
ATOM 1409 O O . LEU B 1 8 ? 0.085 17.219 17.141 1 95.31 8 LEU B O 1
ATOM 1413 N N . ARG B 1 9 ? 1.484 16.016 18.406 1 93.62 9 ARG B N 1
ATOM 1414 C CA . ARG B 1 9 ? 0.809 16.359 19.641 1 93.62 9 ARG B CA 1
ATOM 1415 C C . ARG B 1 9 ? 0.801 17.859 19.859 1 93.62 9 ARG B C 1
ATOM 1417 O O . ARG B 1 9 ? -0.244 18.453 20.156 1 93.62 9 ARG B O 1
ATOM 1424 N N . ASP B 1 10 ? 1.927 18.5 19.656 1 95.19 10 ASP B N 1
ATOM 1425 C CA . ASP B 1 10 ? 2.08 19.922 19.922 1 95.19 10 ASP B CA 1
ATOM 1426 C C . ASP B 1 10 ? 1.317 20.766 18.891 1 95.19 10 ASP B C 1
ATOM 1428 O O . ASP B 1 10 ? 0.961 21.906 19.156 1 95.19 10 ASP B O 1
ATOM 1432 N N . SER B 1 11 ? 1.088 20.25 17.703 1 96.06 11 SER B N 1
ATOM 1433 C CA . SER B 1 11 ? 0.328 20.953 16.672 1 96.06 11 SER B CA 1
ATOM 1434 C C . SER B 1 11 ? -1.146 21.062 17.047 1 96.06 11 SER B C 1
ATOM 1436 O O . SER B 1 11 ? -1.883 21.859 16.484 1 96.06 11 SER B O 1
ATOM 1438 N N . CYS B 1 12 ? -1.617 20.141 17.906 1 93.88 12 CYS B N 1
ATOM 1439 C CA . CYS B 1 12 ? -2.992 20.031 18.391 1 93.88 12 CYS B CA 1
ATOM 1440 C C . CYS B 1 12 ? -3.936 19.656 17.25 1 93.88 12 CYS B C 1
ATOM 1442 O O . CYS B 1 12 ? -5.145 19.875 17.344 1 93.88 12 CYS B O 1
ATOM 1444 N N . VAL B 1 13 ? -3.363 19.219 16.172 1 95.06 13 VAL B N 1
ATOM 1445 C CA . VAL B 1 13 ? -4.176 18.656 15.102 1 95.06 13 VAL B CA 1
ATOM 1446 C C . VAL B 1 13 ? -4.434 17.172 15.359 1 95.06 13 VAL B C 1
ATOM 1448 O O . VAL B 1 13 ? -3.516 16.438 15.703 1 95.06 13 VAL B O 1
ATOM 1451 N N . ARG B 1 14 ? -5.672 16.797 15.227 1 93.12 14 ARG B N 1
ATOM 1452 C CA . ARG B 1 14 ? -5.984 15.383 15.414 1 93.12 14 ARG B CA 1
ATOM 1453 C C . ARG B 1 14 ? -5.414 14.539 14.281 1 93.12 14 ARG B C 1
ATOM 1455 O O . ARG B 1 14 ? -5.41 14.961 13.125 1 93.12 14 ARG B O 1
ATOM 1462 N N . PHE B 1 15 ? -4.91 13.328 14.695 1 93.12 15 PHE B N 1
ATOM 1463 C CA . PHE B 1 15 ? -4.312 12.508 13.648 1 93.12 15 PHE B CA 1
ATOM 1464 C C . PHE B 1 15 ? -4.633 11.031 13.875 1 93.12 15 PHE B C 1
ATOM 1466 O O . PHE B 1 15 ? -5.008 10.633 14.977 1 93.12 15 PHE B O 1
ATOM 1473 N N . PHE B 1 16 ? -4.656 10.289 12.82 1 90.56 16 PHE B N 1
ATOM 1474 C CA . PHE B 1 16 ? -4.738 8.836 12.742 1 90.56 16 PHE B CA 1
ATOM 1475 C C . PHE B 1 16 ? -3.451 8.25 12.18 1 90.56 16 PHE B C 1
ATOM 1477 O O . PHE B 1 16 ? -3.107 8.492 11.023 1 90.56 16 PHE B O 1
ATOM 1484 N N . TRP B 1 17 ? -2.645 7.535 13.078 1 91.12 17 TRP B N 1
ATOM 1485 C CA . TRP B 1 17 ? -1.298 7.098 12.734 1 91.12 17 TRP B CA 1
ATOM 1486 C C . TRP B 1 17 ? -1.234 5.578 12.609 1 91.12 17 TRP B C 1
ATOM 1488 O O . TRP B 1 17 ? -1.529 4.859 13.562 1 91.12 17 TRP B O 1
ATOM 1498 N N . VAL B 1 18 ? -0.915 5.137 11.383 1 87.69 18 VAL B N 1
ATOM 1499 C CA . VAL B 1 18 ? -0.64 3.719 11.188 1 87.69 18 VAL B CA 1
ATOM 1500 C C . VAL B 1 18 ? 0.858 3.457 11.328 1 87.69 18 VAL B C 1
ATOM 1502 O O . VAL B 1 18 ? 1.653 3.9 10.492 1 87.69 18 VAL B O 1
ATOM 1505 N N . ALA B 1 19 ? 1.266 2.781 12.375 1 83.38 19 ALA B N 1
ATOM 1506 C CA . ALA B 1 19 ? 2.672 2.512 12.656 1 83.38 19 ALA B CA 1
ATOM 1507 C C . ALA B 1 19 ? 2.941 1.011 12.727 1 83.38 19 ALA B C 1
ATOM 1509 O O . ALA B 1 19 ? 2.27 0.285 13.461 1 83.38 19 ALA B O 1
ATOM 1510 N N . ARG B 1 20 ? 3.973 0.721 11.875 1 74.5 20 ARG B N 1
ATOM 1511 C CA . ARG B 1 20 ? 4.363 -0.686 11.867 1 74.5 20 ARG B CA 1
ATOM 1512 C C . ARG B 1 20 ? 4.98 -1.087 13.203 1 74.5 20 ARG B C 1
ATOM 1514 O O . ARG B 1 20 ? 5.75 -0.327 13.789 1 74.5 20 ARG B O 1
ATOM 1521 N N . GLY B 1 21 ? 4.645 -2.215 13.75 1 67.94 21 GLY B N 1
ATOM 1522 C CA . GLY B 1 21 ? 5.242 -2.697 14.984 1 67.94 21 GLY B CA 1
ATOM 1523 C C . GLY B 1 21 ? 4.512 -2.225 16.234 1 67.94 21 GLY B C 1
ATOM 1524 O O . GLY B 1 21 ? 3.334 -1.866 16.156 1 67.94 21 GLY B O 1
ATOM 1525 N N . PRO B 1 22 ? 5.266 -2.326 17.391 1 67.81 22 PRO B N 1
ATOM 1526 C CA . PRO B 1 22 ? 4.641 -1.924 18.656 1 67.81 22 PRO B CA 1
ATOM 1527 C C . PRO B 1 22 ? 4.297 -0.436 18.688 1 67.81 22 PRO B C 1
ATOM 1529 O O . PRO B 1 22 ? 5.148 0.406 18.391 1 67.81 22 PRO B O 1
ATOM 1532 N N . THR B 1 23 ? 3.01 -0.255 19.062 1 74.06 23 THR B N 1
ATOM 1533 C CA . THR B 1 23 ? 2.5 1.109 19 1 74.06 23 THR B CA 1
ATOM 1534 C C . THR B 1 23 ? 2.447 1.737 20.391 1 74.06 23 THR B C 1
ATOM 1536 O O . THR B 1 23 ? 2.146 2.926 20.531 1 74.06 23 THR B O 1
ATOM 1539 N N . SER B 1 24 ? 2.797 1.042 21.375 1 76.38 24 SER B N 1
ATOM 1540 C CA . SER B 1 24 ? 2.596 1.491 22.75 1 76.38 24 SER B CA 1
ATOM 1541 C C . SER B 1 24 ? 3.352 2.787 23.016 1 76.38 24 SER B C 1
ATOM 1543 O O . SER B 1 24 ? 2.789 3.734 23.562 1 76.38 24 SER B O 1
ATOM 1545 N N . ARG B 1 25 ? 4.555 2.838 22.656 1 81.12 25 ARG B N 1
ATOM 1546 C CA . ARG B 1 25 ? 5.367 4.023 22.891 1 81.12 25 ARG B CA 1
ATOM 1547 C C . ARG B 1 25 ? 4.812 5.23 22.141 1 81.12 25 ARG B C 1
ATOM 1549 O O . ARG B 1 25 ? 4.73 6.328 22.703 1 81.12 25 ARG B O 1
ATOM 1556 N N . LEU B 1 26 ? 4.414 4.973 20.938 1 83.56 26 LEU B N 1
ATOM 1557 C CA . LEU B 1 26 ? 3.869 6.051 20.125 1 83.56 26 LEU B CA 1
ATOM 1558 C C . LEU B 1 26 ? 2.545 6.547 20.688 1 83.56 26 LEU B C 1
ATOM 1560 O O . LEU B 1 26 ? 2.279 7.754 20.703 1 83.56 26 LEU B O 1
ATOM 1564 N N . ARG B 1 27 ? 1.765 5.648 21.172 1 81.88 27 ARG B N 1
ATOM 1565 C CA . ARG B 1 27 ? 0.489 6.016 21.781 1 81.88 27 ARG B CA 1
ATOM 1566 C C . ARG B 1 27 ? 0.699 6.875 23.016 1 81.88 27 ARG B C 1
ATOM 1568 O O . ARG B 1 27 ? -0.049 7.824 23.25 1 81.88 27 ARG B O 1
ATOM 1575 N N . GLU B 1 28 ? 1.68 6.512 23.75 1 84.12 28 GLU B N 1
ATOM 1576 C CA . GLU B 1 28 ? 1.997 7.27 24.953 1 84.12 28 GLU B CA 1
ATOM 1577 C C . GLU B 1 28 ? 2.438 8.688 24.625 1 84.12 28 GLU B C 1
ATOM 1579 O O . GLU B 1 28 ? 1.998 9.648 25.25 1 84.12 28 GLU B O 1
ATOM 1584 N N . VAL B 1 29 ? 3.209 8.789 23.594 1 85.75 29 VAL B N 1
ATOM 1585 C CA . VAL B 1 29 ? 3.75 10.094 23.219 1 85.75 29 VAL B CA 1
ATOM 1586 C C . VAL B 1 29 ? 2.645 10.953 22.609 1 85.75 29 VAL B C 1
ATOM 1588 O O . VAL B 1 29 ? 2.592 12.164 22.844 1 85.75 29 VAL B O 1
ATOM 1591 N N . CYS B 1 30 ? 1.721 10.359 21.859 1 84.31 30 CYS B N 1
ATOM 1592 C CA . CYS B 1 30 ? 0.687 11.094 21.141 1 84.31 30 CYS B CA 1
ATOM 1593 C C . CYS B 1 30 ? -0.408 11.57 22.094 1 84.31 30 CYS B C 1
ATOM 1595 O O . CYS B 1 30 ? -1.058 12.586 21.828 1 84.31 30 CYS B O 1
ATOM 1597 N N . GLY B 1 31 ? -0.561 10.891 23.203 1 78.06 31 GLY B N 1
ATOM 1598 C CA . GLY B 1 31 ? -1.606 11.258 24.141 1 78.06 31 GLY B CA 1
ATOM 1599 C C . GLY B 1 31 ? -3.002 11.148 23.562 1 78.06 31 GLY B C 1
ATOM 1600 O O . GLY B 1 31 ? -3.314 10.18 22.859 1 78.06 31 GLY B O 1
ATOM 1601 N N . GLU B 1 32 ? -3.877 12.102 23.812 1 80.75 32 GLU B N 1
ATOM 1602 C CA . GLU B 1 32 ? -5.285 12.055 23.422 1 80.75 32 GLU B CA 1
ATOM 1603 C C . GLU B 1 32 ? -5.5 12.719 22.062 1 80.75 32 GLU B C 1
ATOM 1605 O O . GLU B 1 32 ? -6.605 12.68 21.531 1 80.75 32 GLU B O 1
ATOM 1610 N N . THR B 1 33 ? -4.461 13.211 21.484 1 83.31 33 THR B N 1
ATOM 1611 C CA . THR B 1 33 ? -4.598 13.992 20.25 1 83.31 33 THR B CA 1
ATOM 1612 C C . THR B 1 33 ? -4.727 13.086 19.047 1 83.31 33 THR B C 1
ATOM 1614 O O . THR B 1 33 ? -5.238 13.5 18 1 83.31 33 THR B O 1
ATOM 1617 N N . GLY B 1 34 ? -4.281 11.797 19.297 1 83.25 34 GLY B N 1
ATOM 1618 C CA . GLY B 1 34 ? -4.266 10.969 18.094 1 83.25 34 GLY B CA 1
ATOM 1619 C C . GLY B 1 34 ? -4.566 9.508 18.375 1 83.25 34 GLY B C 1
ATOM 1620 O O . GLY B 1 34 ? -4.609 9.094 19.531 1 83.25 34 GLY B O 1
ATOM 1621 N N . LEU B 1 35 ? -4.91 8.828 17.312 1 84 35 LEU B N 1
ATOM 1622 C CA . LEU B 1 35 ? -5.09 7.383 17.328 1 84 35 LEU B CA 1
ATOM 1623 C C . LEU B 1 35 ? -3.957 6.688 16.578 1 84 35 LEU B C 1
ATOM 1625 O O . LEU B 1 35 ? -3.594 7.094 15.477 1 84 35 LEU B O 1
ATOM 1629 N N . VAL B 1 36 ? -3.291 5.742 17.281 1 86.56 36 VAL B N 1
ATOM 1630 C CA . VAL B 1 36 ? -2.207 4.969 16.688 1 86.56 36 VAL B CA 1
ATOM 1631 C C . VAL B 1 36 ? -2.623 3.506 16.562 1 86.56 36 VAL B C 1
ATOM 1633 O O . VAL B 1 36 ? -3.043 2.887 17.531 1 86.56 36 VAL B O 1
ATOM 1636 N N . VAL B 1 37 ? -2.547 3.021 15.289 1 82.44 37 VAL B N 1
ATOM 1637 C CA . VAL B 1 37 ? -2.904 1.628 15.047 1 82.44 37 VAL B CA 1
ATOM 1638 C C . VAL B 1 37 ? -1.812 0.95 14.227 1 82.44 37 VAL B C 1
ATOM 1640 O O . VAL B 1 37 ? -1.079 1.614 13.484 1 82.44 37 VAL B O 1
ATOM 1643 N N . PRO B 1 38 ? -1.647 -0.31 14.289 1 79 38 PRO B N 1
ATOM 1644 C CA . PRO B 1 38 ? -0.627 -1.001 13.5 1 79 38 PRO B CA 1
ATOM 1645 C C . PRO B 1 38 ? -1.03 -1.169 12.039 1 79 38 PRO B C 1
ATOM 1647 O O . PRO B 1 38 ? -0.17 -1.366 11.172 1 79 38 PRO B O 1
ATOM 1650 N N . TRP B 1 39 ? -2.395 -1.155 11.82 1 82.31 39 TRP B N 1
ATOM 1651 C CA . TRP B 1 39 ? -2.898 -1.293 10.461 1 82.31 39 TRP B CA 1
ATOM 1652 C C . TRP B 1 39 ? -4.332 -0.783 10.359 1 82.31 39 TRP B C 1
ATOM 1654 O O . TRP B 1 39 ? -5.055 -0.741 11.352 1 82.31 39 TRP B O 1
ATOM 1664 N N . CYS B 1 40 ? -4.742 -0.443 9.172 1 84.19 40 CYS B N 1
ATOM 1665 C CA . CYS B 1 40 ? -6.117 -0.067 8.859 1 84.19 40 CYS B CA 1
ATOM 1666 C C . CYS B 1 40 ? -6.434 -0.315 7.391 1 84.19 40 CYS B C 1
ATOM 1668 O O . CYS B 1 40 ? -5.523 -0.475 6.574 1 84.19 40 CYS B O 1
ATOM 1670 N N . ASN B 1 41 ? -7.762 -0.547 7.207 1 83.5 41 ASN B N 1
ATOM 1671 C CA . ASN B 1 41 ? -8.18 -0.396 5.816 1 83.5 41 ASN B CA 1
ATOM 1672 C C . ASN B 1 41 ? -7.949 1.026 5.316 1 83.5 41 ASN B C 1
ATOM 1674 O O . ASN B 1 41 ? -8.797 1.901 5.512 1 83.5 41 ASN B O 1
ATOM 1678 N N . GLN B 1 42 ? -6.84 1.191 4.668 1 88.88 42 GLN B N 1
ATOM 1679 C CA . GLN B 1 42 ? -6.348 2.529 4.359 1 88.88 42 GLN B CA 1
ATOM 1680 C C . GLN B 1 42 ? -7.336 3.293 3.484 1 88.88 42 GLN B C 1
ATOM 1682 O O . GLN B 1 42 ? -7.637 4.461 3.75 1 88.88 42 GLN B O 1
ATOM 1687 N N . LEU B 1 43 ? -7.848 2.625 2.498 1 87.25 43 LEU B N 1
ATOM 1688 C CA . LEU B 1 43 ? -8.773 3.303 1.601 1 87.25 43 LEU B CA 1
ATOM 1689 C C . LEU B 1 43 ? -10.023 3.748 2.348 1 87.25 43 LEU B C 1
ATOM 1691 O O . LEU B 1 43 ? -10.508 4.863 2.15 1 87.25 43 LEU B O 1
ATOM 1695 N N . GLU B 1 44 ? -10.5 2.855 3.154 1 85.38 44 GLU B N 1
ATOM 1696 C CA . GLU B 1 44 ? -11.688 3.193 3.936 1 85.38 44 GLU B CA 1
ATOM 1697 C C . GLU B 1 44 ? -11.422 4.391 4.848 1 85.38 44 GLU B C 1
ATOM 1699 O O . GLU B 1 44 ? -12.242 5.305 4.934 1 85.38 44 GLU B O 1
ATOM 1704 N N . VAL B 1 45 ? -10.312 4.363 5.508 1 89.38 45 VAL B N 1
ATOM 1705 C CA . VAL B 1 45 ? -9.969 5.441 6.43 1 89.38 45 VAL B CA 1
ATOM 1706 C C . VAL B 1 45 ? -9.781 6.742 5.648 1 89.38 45 VAL B C 1
ATOM 1708 O O . VAL B 1 45 ? -10.336 7.781 6.023 1 89.38 45 VAL B O 1
ATOM 1711 N N . LEU B 1 46 ? -9.07 6.711 4.52 1 93.12 46 LEU B N 1
ATOM 1712 C CA . LEU B 1 46 ? -8.766 7.902 3.738 1 93.12 46 LEU B CA 1
ATOM 1713 C C . LEU B 1 46 ? -10.031 8.492 3.133 1 93.12 46 LEU B C 1
ATOM 1715 O O . LEU B 1 46 ? -10.117 9.703 2.914 1 93.12 46 LEU B O 1
ATOM 1719 N N . SER B 1 47 ? -11.023 7.66 2.926 1 89.5 47 SER B N 1
ATOM 1720 C CA . SER B 1 47 ? -12.25 8.109 2.271 1 89.5 47 SER B CA 1
ATOM 1721 C C . SER B 1 47 ? -13.242 8.68 3.281 1 89.5 47 SER B C 1
ATOM 1723 O O . SER B 1 47 ? -14.289 9.203 2.904 1 89.5 47 SER B O 1
ATOM 1725 N N . HIS B 1 48 ? -12.906 8.555 4.543 1 90.06 48 HIS B N 1
ATOM 1726 C CA . HIS B 1 48 ? -13.789 9.086 5.582 1 90.06 48 HIS B CA 1
ATOM 1727 C C . HIS B 1 48 ? -13.781 10.609 5.59 1 90.06 48 HIS B C 1
ATOM 1729 O O . HIS B 1 48 ? -12.727 11.227 5.426 1 90.06 48 HIS B O 1
ATOM 1735 N N . SER B 1 49 ? -14.914 11.242 5.82 1 90.88 49 SER B N 1
ATOM 1736 C CA . SER B 1 49 ? -15.094 12.688 5.711 1 90.88 49 SER B CA 1
ATOM 1737 C C . SER B 1 49 ? -14.289 13.422 6.777 1 90.88 49 SER B C 1
ATOM 1739 O O . SER B 1 49 ? -13.992 14.609 6.629 1 90.88 49 SER B O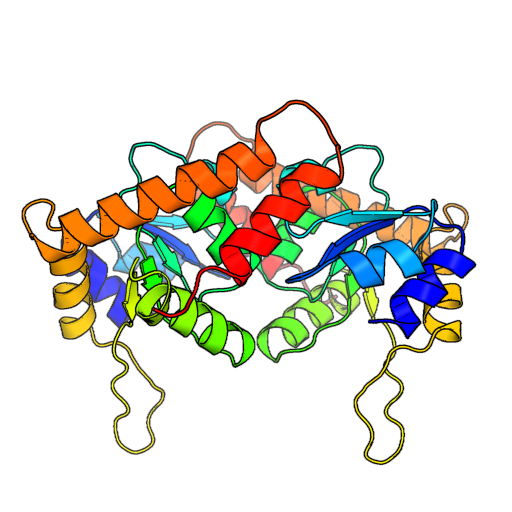 1
ATOM 1741 N N . SER B 1 50 ? -13.891 12.688 7.848 1 91.44 50 SER B N 1
ATOM 1742 C CA . SER B 1 50 ? -13.156 13.32 8.93 1 91.44 50 SER B CA 1
ATOM 1743 C C . SER B 1 50 ? -11.68 13.492 8.578 1 91.44 50 SER B C 1
ATOM 1745 O O . SER B 1 50 ? -10.953 14.211 9.266 1 91.44 50 SER B O 1
ATOM 1747 N N . ILE B 1 51 ? -11.258 12.875 7.527 1 94.75 51 ILE B N 1
ATOM 1748 C CA . ILE B 1 51 ? -9.852 12.945 7.141 1 94.75 51 ILE B CA 1
ATOM 1749 C C . ILE B 1 51 ? -9.617 14.164 6.25 1 94.75 51 ILE B C 1
ATOM 1751 O O . ILE B 1 51 ? -10.281 14.32 5.223 1 94.75 51 ILE B O 1
ATOM 1755 N N . GLY B 1 52 ? -8.641 15.031 6.645 1 95.5 52 GLY B N 1
ATOM 1756 C CA . GLY B 1 52 ? -8.445 16.297 5.945 1 95.5 52 GLY B CA 1
ATOM 1757 C C . GLY B 1 52 ? -7.164 16.344 5.141 1 95.5 52 GLY B C 1
ATOM 1758 O O . GLY B 1 52 ? -6.922 17.297 4.402 1 95.5 52 GLY B O 1
ATOM 1759 N N . GLY B 1 53 ? -6.305 15.367 5.277 1 97.81 53 GLY B N 1
ATOM 1760 C CA . GLY B 1 53 ? -5.02 15.305 4.602 1 97.81 53 GLY B CA 1
ATOM 1761 C C . GLY B 1 53 ? -4.305 13.984 4.812 1 97.81 53 GLY B C 1
ATOM 1762 O O . GLY B 1 53 ? -4.688 13.195 5.676 1 97.81 53 GLY B O 1
ATOM 1763 N N . PHE B 1 54 ? -3.361 13.711 4.031 1 98.38 54 PHE B N 1
ATOM 1764 C CA . PHE B 1 54 ? -2.684 12.422 4.059 1 98.38 54 PHE B CA 1
ATOM 1765 C C . PHE B 1 54 ? -1.171 12.609 4.066 1 98.38 54 PHE B C 1
ATOM 1767 O O . PHE B 1 54 ? -0.598 13.109 3.098 1 98.38 54 PHE B O 1
ATOM 1774 N N . TRP B 1 55 ? -0.556 12.227 5.18 1 97.88 55 TRP B N 1
ATOM 1775 C CA . TRP B 1 55 ? 0.898 12.172 5.281 1 97.88 55 TRP B CA 1
ATOM 1776 C C . TRP B 1 55 ? 1.413 10.773 4.973 1 97.88 55 TRP B C 1
ATOM 1778 O O . TRP B 1 55 ? 1.046 9.805 5.645 1 97.88 55 TRP B O 1
ATOM 1788 N N . THR B 1 56 ? 2.234 10.602 3.951 1 96.12 56 THR B N 1
ATOM 1789 C CA . THR B 1 56 ? 2.582 9.281 3.443 1 96.12 56 THR B CA 1
ATOM 1790 C C . THR B 1 56 ? 4.035 9.242 2.982 1 96.12 56 THR B C 1
ATOM 1792 O O . THR B 1 56 ? 4.625 10.281 2.688 1 96.12 56 THR B O 1
ATOM 1795 N N . HIS B 1 57 ? 4.516 8.008 2.938 1 92.44 57 HIS B N 1
ATOM 1796 C CA . HIS B 1 57 ? 5.812 7.766 2.322 1 92.44 57 HIS B CA 1
ATOM 1797 C C . HIS B 1 57 ? 5.703 7.715 0.802 1 92.44 57 HIS B C 1
ATOM 1799 O O . HIS B 1 57 ? 6.719 7.68 0.102 1 92.44 57 HIS B O 1
ATOM 1805 N N . CYS B 1 58 ? 4.578 7.668 0.303 1 93.19 58 CYS B N 1
ATOM 1806 C CA . CYS B 1 58 ? 4.312 7.859 -1.118 1 93.19 58 CYS B CA 1
ATOM 1807 C C . CYS B 1 58 ? 4.539 6.566 -1.893 1 93.19 58 CYS B C 1
ATOM 1809 O O . CYS B 1 58 ? 5.07 6.586 -3.004 1 93.19 58 CYS B O 1
ATOM 1811 N N . GLY B 1 59 ? 4.184 5.426 -1.27 1 89.06 59 GLY B N 1
ATOM 1812 C CA . GLY B 1 59 ? 4.078 4.25 -2.117 1 89.06 59 GLY B CA 1
ATOM 1813 C C . GLY B 1 59 ? 2.99 4.367 -3.17 1 89.06 59 GLY B C 1
ATOM 1814 O O . GLY B 1 59 ? 2.023 5.113 -2.99 1 89.06 59 GLY B O 1
ATOM 1815 N N . TRP B 1 60 ? 3.129 3.641 -4.219 1 86.75 60 TRP B N 1
ATOM 1816 C CA . TRP B 1 60 ? 2.184 3.781 -5.32 1 86.75 60 TRP B CA 1
ATOM 1817 C C . TRP B 1 60 ? 0.759 3.5 -4.855 1 86.75 60 TRP B C 1
ATOM 1819 O O . TRP B 1 60 ? -0.16 4.266 -5.152 1 86.75 60 TRP B O 1
ATOM 1829 N N . ASN B 1 61 ? 0.538 2.445 -4.113 1 87.75 61 ASN B N 1
ATOM 1830 C CA . ASN B 1 61 ? -0.799 2.113 -3.633 1 87.75 61 ASN B CA 1
ATOM 1831 C C . ASN B 1 61 ? -1.362 3.217 -2.738 1 87.75 61 ASN B C 1
ATOM 1833 O O . ASN B 1 61 ? -2.518 3.613 -2.891 1 87.75 61 ASN B O 1
ATOM 1837 N N . SER B 1 62 ? -0.532 3.68 -1.847 1 92.19 62 SER B N 1
ATOM 1838 C CA . SER B 1 62 ? -0.964 4.75 -0.954 1 92.19 62 SER B CA 1
ATOM 1839 C C . SER B 1 62 ? -1.273 6.027 -1.73 1 92.19 62 SER B C 1
ATOM 1841 O O . SER B 1 62 ? -2.252 6.715 -1.438 1 92.19 62 SER B O 1
ATOM 1843 N N . THR B 1 63 ? -0.392 6.336 -2.676 1 92.56 63 THR B N 1
ATOM 1844 C CA . THR B 1 63 ? -0.578 7.531 -3.492 1 92.56 63 THR B CA 1
ATOM 1845 C C . THR B 1 63 ? -1.91 7.473 -4.234 1 92.56 63 THR B C 1
ATOM 1847 O O . THR B 1 63 ? -2.695 8.422 -4.184 1 92.56 63 THR B O 1
ATOM 1850 N N . VAL B 1 64 ? -2.23 6.402 -4.852 1 88.75 64 VAL B N 1
ATOM 1851 C CA . VAL B 1 64 ? -3.455 6.281 -5.633 1 88.75 64 VAL B CA 1
ATOM 1852 C C . VAL B 1 64 ? -4.668 6.305 -4.703 1 88.75 64 VAL B C 1
ATOM 1854 O O . VAL B 1 64 ? -5.684 6.934 -5.012 1 88.75 64 VAL B O 1
ATOM 1857 N N . GLU B 1 65 ? -4.566 5.613 -3.561 1 91.44 65 GLU B N 1
ATOM 1858 C CA . GLU B 1 65 ? -5.66 5.633 -2.596 1 91.44 65 GLU B CA 1
ATOM 1859 C C . GLU B 1 65 ? -5.93 7.051 -2.098 1 91.44 65 GLU B C 1
ATOM 1861 O O . GLU B 1 65 ? -7.086 7.438 -1.906 1 91.44 65 GLU B O 1
ATOM 1866 N N . GLY B 1 66 ? -4.836 7.805 -1.854 1 94.25 66 GLY B N 1
ATOM 1867 C CA . GLY B 1 66 ? -5 9.195 -1.47 1 94.25 66 GLY B CA 1
ATOM 1868 C C . GLY B 1 66 ? -5.676 10.031 -2.541 1 94.25 66 GLY B C 1
ATOM 1869 O O . GLY B 1 66 ? -6.559 10.844 -2.242 1 94.25 66 GLY B O 1
ATOM 1870 N N . LEU B 1 67 ? -5.293 9.836 -3.795 1 92.69 67 LEU B N 1
ATOM 1871 C CA . LEU B 1 67 ? -5.902 10.539 -4.918 1 92.69 67 LEU B CA 1
ATOM 1872 C C . LEU B 1 67 ? -7.375 10.172 -5.059 1 92.69 67 LEU B C 1
ATOM 1874 O O . LEU B 1 67 ? -8.227 11.047 -5.234 1 92.69 67 LEU B O 1
ATOM 1878 N N . PHE B 1 68 ? -7.625 8.93 -4.914 1 90 68 PHE B N 1
ATOM 1879 C CA . PHE B 1 68 ? -8.992 8.43 -5.016 1 90 68 PHE B CA 1
ATOM 1880 C C . PHE B 1 68 ? -9.875 9.039 -3.939 1 90 68 PHE B C 1
ATOM 1882 O O . PHE B 1 68 ? -11.078 9.219 -4.145 1 90 68 PHE B O 1
ATOM 1889 N N . SER B 1 69 ? -9.266 9.359 -2.898 1 92.5 69 SER B N 1
ATOM 1890 C CA . SER B 1 69 ? -10 9.898 -1.761 1 92.5 69 SER B CA 1
ATOM 1891 C C . SER B 1 69 ? -10.055 11.422 -1.819 1 92.5 69 SER B C 1
ATOM 1893 O O . SER B 1 69 ? -10.688 12.055 -0.969 1 92.5 69 SER B O 1
ATOM 1895 N N . GLY B 1 70 ? -9.375 12.047 -2.822 1 95.5 70 GLY B N 1
ATOM 1896 C CA . GLY B 1 70 ? -9.406 13.492 -3.025 1 95.5 70 GLY B CA 1
ATOM 1897 C C . GLY B 1 70 ? -8.625 14.258 -1.974 1 95.5 70 GLY B C 1
ATOM 1898 O O . GLY B 1 70 ? -8.977 15.391 -1.634 1 95.5 70 GLY B O 1
ATOM 1899 N N . LEU B 1 71 ? -7.582 13.648 -1.47 1 97.62 71 LEU B N 1
ATOM 1900 C CA . LEU B 1 71 ? -6.848 14.281 -0.376 1 97.62 71 LEU B CA 1
ATOM 1901 C C . LEU B 1 71 ? -5.586 14.961 -0.891 1 97.62 71 LEU B C 1
ATOM 1903 O O . LEU B 1 71 ? -5.004 14.531 -1.891 1 97.62 71 LEU B O 1
ATOM 1907 N N . HIS B 1 72 ? -5.227 16.094 -0.288 1 98.44 72 HIS B N 1
ATOM 1908 C CA . HIS B 1 72 ? -3.889 16.641 -0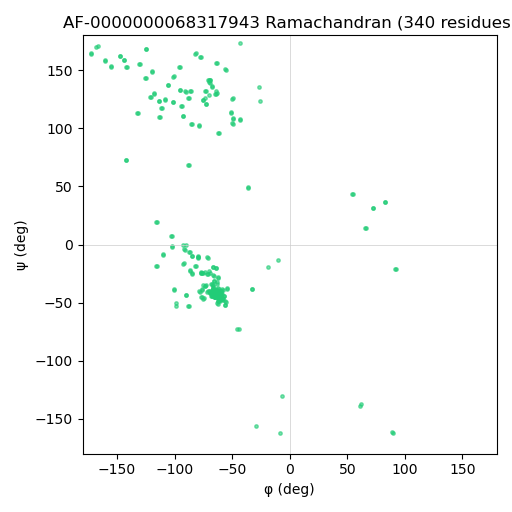.476 1 98.44 72 HIS B CA 1
ATOM 1909 C C . HIS B 1 72 ? -2.881 15.945 0.441 1 98.44 72 HIS B C 1
ATOM 1911 O O . HIS B 1 72 ? -3.266 15.281 1.404 1 98.44 72 HIS B O 1
ATOM 1917 N N . PHE B 1 73 ? -1.554 16.156 0.123 1 98.44 73 PHE B N 1
ATOM 1918 C CA . PHE B 1 73 ? -0.554 15.25 0.683 1 98.44 73 PHE B CA 1
ATOM 1919 C C . PHE B 1 73 ? 0.528 16.031 1.419 1 98.44 73 PHE B C 1
ATOM 1921 O O . PHE B 1 73 ? 0.909 17.125 0.996 1 98.44 73 PHE B O 1
ATOM 1928 N N . LEU B 1 74 ? 0.969 15.461 2.486 1 98.38 74 LEU B N 1
ATOM 1929 C CA . LEU B 1 74 ? 2.342 15.641 2.949 1 98.38 74 LEU B CA 1
ATOM 1930 C C . LEU B 1 74 ? 3.205 14.438 2.58 1 98.38 74 LEU B C 1
ATOM 1932 O O . LEU B 1 74 ? 2.867 13.305 2.912 1 98.38 74 LEU B O 1
ATOM 1936 N N . THR B 1 75 ? 4.281 14.711 1.844 1 97.31 75 THR B N 1
ATOM 1937 C CA . THR B 1 75 ? 5.086 13.602 1.354 1 97.31 75 THR B CA 1
ATOM 1938 C C . THR B 1 75 ? 6.395 13.492 2.131 1 97.31 75 THR B C 1
ATOM 1940 O O . THR B 1 75 ? 6.996 14.516 2.484 1 97.31 75 THR B O 1
ATOM 1943 N N . PHE B 1 76 ? 6.762 12.273 2.469 1 94.38 76 PHE B N 1
ATOM 1944 C CA . PHE B 1 76 ? 8.016 11.953 3.135 1 94.38 76 PHE B CA 1
ATOM 1945 C C . PHE B 1 76 ? 8.594 10.648 2.605 1 94.38 76 PHE B C 1
ATOM 1947 O O . PHE B 1 76 ? 8.633 9.641 3.32 1 94.38 76 PHE B O 1
ATOM 1954 N N . PRO B 1 77 ? 9.117 10.672 1.389 1 91.69 77 PRO B N 1
ATOM 1955 C CA . PRO B 1 77 ? 9.641 9.438 0.792 1 91.69 77 PRO B CA 1
ATOM 1956 C C . PRO B 1 77 ? 10.922 8.953 1.473 1 91.69 77 PRO B C 1
ATOM 1958 O O . PRO B 1 77 ? 11.758 9.766 1.866 1 91.69 77 PRO B O 1
ATOM 1961 N N . VAL B 1 78 ? 11.016 7.703 1.645 1 84.19 78 VAL B N 1
ATOM 1962 C CA . VAL B 1 78 ? 12.172 7.117 2.314 1 84.19 78 VAL B CA 1
ATOM 1963 C C . VAL B 1 78 ? 12.93 6.215 1.343 1 84.19 78 VAL B C 1
ATOM 1965 O O . VAL B 1 78 ? 14.094 5.879 1.578 1 84.19 78 VAL B O 1
ATOM 1968 N N . GLY B 1 79 ? 12.312 5.785 0.238 1 80.5 79 GLY B N 1
ATOM 1969 C CA . GLY B 1 79 ? 12.93 4.934 -0.764 1 80.5 79 GLY B CA 1
ATOM 1970 C C . GLY B 1 79 ? 12.867 5.512 -2.164 1 80.5 79 GLY B C 1
ATOM 1971 O O . GLY B 1 79 ? 12.133 6.473 -2.41 1 80.5 79 GLY B O 1
ATOM 1972 N N . LEU B 1 80 ? 13.602 4.918 -3.068 1 74.06 80 LEU B N 1
ATOM 1973 C CA . LEU B 1 80 ? 13.773 5.438 -4.422 1 74.06 80 LEU B CA 1
ATOM 1974 C C . LEU B 1 80 ? 12.438 5.477 -5.16 1 74.06 80 LEU B C 1
ATOM 1976 O O . LEU B 1 80 ? 12.102 6.477 -5.801 1 74.06 80 LEU B O 1
ATOM 1980 N N . ASP B 1 81 ? 11.648 4.398 -5.145 1 76.81 81 ASP B N 1
ATOM 1981 C CA . ASP B 1 81 ? 10.375 4.371 -5.855 1 76.81 81 ASP B CA 1
ATOM 1982 C C . ASP B 1 81 ? 9.398 5.391 -5.273 1 76.81 81 ASP B C 1
ATOM 1984 O O . ASP B 1 81 ? 8.508 5.871 -5.977 1 76.81 81 ASP B O 1
ATOM 1988 N N . GLN B 1 82 ? 9.648 5.809 -4.055 1 87 82 GLN B N 1
ATOM 1989 C CA . GLN B 1 82 ? 8.766 6.746 -3.371 1 87 82 GLN B CA 1
ATOM 1990 C C . GLN B 1 82 ? 9.102 8.188 -3.74 1 87 82 GLN B C 1
ATOM 1992 O O . GLN B 1 82 ? 8.234 9.062 -3.729 1 87 82 GLN B O 1
ATOM 1997 N N . VAL B 1 83 ? 10.344 8.391 -4.137 1 90.81 83 VAL B N 1
ATOM 1998 C CA . VAL B 1 83 ? 10.789 9.734 -4.477 1 90.81 83 VAL B CA 1
ATOM 1999 C C . VAL B 1 83 ? 10.094 10.203 -5.754 1 90.81 83 VAL B C 1
ATOM 2001 O O . VAL B 1 83 ? 9.641 11.344 -5.84 1 90.81 83 VAL B O 1
ATOM 2004 N N . SER B 1 84 ? 10.008 9.352 -6.746 1 90.56 84 SER B N 1
ATOM 2005 C CA . SER B 1 84 ? 9.336 9.695 -7.996 1 90.56 84 SER B CA 1
ATOM 2006 C C . SER B 1 84 ? 7.867 10.016 -7.758 1 90.56 84 SER B C 1
ATOM 2008 O O . SER B 1 84 ? 7.332 10.961 -8.344 1 90.56 84 SER B O 1
ATOM 2010 N N . ASN B 1 85 ? 7.203 9.258 -6.891 1 91.44 85 ASN B N 1
ATOM 2011 C CA . ASN B 1 85 ? 5.809 9.523 -6.559 1 91.44 85 ASN B CA 1
ATOM 2012 C C . ASN B 1 85 ? 5.648 10.852 -5.828 1 91.44 85 ASN B C 1
ATOM 2014 O O . ASN B 1 85 ? 4.719 11.609 -6.109 1 91.44 85 ASN B O 1
ATOM 2018 N N . SER B 1 86 ? 6.602 11.086 -4.977 1 95.44 86 SER B N 1
ATOM 2019 C CA . SER B 1 86 ? 6.59 12.352 -4.254 1 95.44 86 SER B CA 1
ATOM 2020 C C . SER B 1 86 ? 6.738 13.531 -5.211 1 95.44 86 SER B C 1
ATOM 2022 O O . SER B 1 86 ? 6.027 14.531 -5.082 1 95.44 86 SER B O 1
ATOM 2024 N N . LYS B 1 87 ? 7.617 13.406 -6.16 1 94.94 87 LYS B N 1
ATOM 2025 C CA . LYS B 1 87 ? 7.82 14.461 -7.148 1 94.94 87 LYS B CA 1
ATOM 2026 C C . LYS B 1 87 ? 6.547 14.719 -7.945 1 94.94 87 LYS B C 1
ATOM 2028 O O . LYS B 1 87 ? 6.18 15.875 -8.18 1 94.94 87 LYS B O 1
ATOM 2033 N N . ALA B 1 88 ? 5.863 13.719 -8.352 1 92.25 88 ALA B N 1
ATOM 2034 C CA . ALA B 1 88 ? 4.609 13.867 -9.094 1 92.25 88 ALA B CA 1
ATOM 2035 C C . ALA B 1 88 ? 3.566 14.602 -8.258 1 92.25 88 ALA B C 1
ATOM 2037 O O . ALA B 1 88 ? 2.928 15.539 -8.734 1 92.25 88 ALA B O 1
ATOM 2038 N N . ILE B 1 89 ? 3.469 14.227 -6.988 1 95.69 89 ILE B N 1
ATOM 2039 C CA . ILE B 1 89 ? 2.482 14.797 -6.074 1 95.69 89 ILE B CA 1
ATOM 2040 C C . ILE B 1 89 ? 2.748 16.281 -5.895 1 95.69 89 ILE B C 1
ATOM 2042 O O . ILE B 1 89 ? 1.818 17.094 -5.93 1 95.69 89 ILE B O 1
ATOM 2046 N N . VAL B 1 90 ? 4.039 16.641 -5.766 1 97.44 90 VAL B N 1
ATOM 2047 C CA . VAL B 1 90 ? 4.402 17.984 -5.359 1 97.44 90 VAL B CA 1
ATOM 2048 C C . VAL B 1 90 ? 4.559 18.875 -6.59 1 97.44 90 VAL B C 1
ATOM 2050 O O . VAL B 1 90 ? 4.047 20 -6.625 1 97.44 90 VAL B O 1
ATOM 2053 N N . GLU B 1 91 ? 5.195 18.344 -7.594 1 96.5 91 GLU B N 1
ATOM 2054 C CA . GLU B 1 91 ? 5.613 19.203 -8.695 1 96.5 91 GLU B CA 1
ATOM 2055 C C . GLU B 1 91 ? 4.656 19.094 -9.883 1 96.5 91 GLU B C 1
ATOM 2057 O O . GLU B 1 91 ? 4.371 20.094 -10.547 1 96.5 91 GLU B O 1
ATOM 2062 N N . ASP B 1 92 ? 4.188 17.953 -10.164 1 93.31 92 ASP B N 1
ATOM 2063 C CA . ASP B 1 92 ? 3.354 17.75 -11.344 1 93.31 92 ASP B CA 1
ATOM 2064 C C . ASP B 1 92 ? 1.881 18 -11.031 1 93.31 92 ASP B C 1
ATOM 2066 O O . ASP B 1 92 ? 1.225 18.797 -11.703 1 93.31 92 ASP B O 1
ATOM 2070 N N . TRP B 1 93 ? 1.394 17.312 -9.969 1 94.25 93 TRP B N 1
ATOM 2071 C CA . TRP B 1 93 ? -0.021 17.422 -9.625 1 94.25 93 TRP B CA 1
ATOM 2072 C C . TRP B 1 93 ? -0.276 18.609 -8.711 1 94.25 93 TRP B C 1
ATOM 2074 O O . TRP B 1 93 ? -1.404 19.109 -8.625 1 94.25 93 TRP B O 1
ATOM 2084 N N . LYS B 1 94 ? 0.771 19.062 -8.023 1 97.19 94 LYS B N 1
ATOM 2085 C CA . LYS B 1 94 ? 0.702 20.203 -7.125 1 97.19 94 LYS B CA 1
ATOM 2086 C C . LYS B 1 94 ? -0.405 20.016 -6.09 1 97.19 94 LYS B C 1
ATOM 2088 O O . LYS B 1 94 ? -1.181 20.938 -5.832 1 97.19 94 LYS B O 1
ATOM 2093 N N . THR B 1 95 ? -0.465 18.781 -5.543 1 97.75 95 THR B N 1
ATOM 2094 C CA . THR B 1 95 ? -1.471 18.438 -4.543 1 97.75 95 THR B CA 1
ATOM 2095 C C . THR B 1 95 ? -0.814 18.109 -3.205 1 97.75 95 THR B C 1
ATOM 2097 O O . THR B 1 95 ? -1.391 17.406 -2.383 1 97.75 95 THR B O 1
ATOM 2100 N N . GLY B 1 96 ? 0.387 18.516 -2.998 1 98.31 96 GLY B N 1
ATOM 2101 C CA . GLY B 1 96 ? 1.028 18.203 -1.731 1 98.31 96 GLY B CA 1
ATOM 2102 C C . GLY B 1 96 ? 2.303 19 -1.497 1 98.31 96 GLY B C 1
ATOM 2103 O O . GLY B 1 96 ? 2.752 19.734 -2.375 1 98.31 96 GLY B O 1
ATOM 2104 N N . TRP B 1 97 ? 2.818 18.906 -0.294 1 98.25 97 TRP B N 1
ATOM 2105 C CA . TRP B 1 97 ? 4.105 19.469 0.1 1 98.25 97 TRP B CA 1
ATOM 2106 C C . TRP B 1 97 ? 5.055 18.375 0.581 1 98.25 97 TRP B C 1
ATOM 2108 O O . TRP B 1 97 ? 4.625 17.391 1.188 1 98.25 97 TRP B O 1
ATOM 2118 N N . ARG B 1 98 ? 6.289 18.641 0.333 1 96.56 98 ARG B N 1
ATOM 2119 C CA . ARG B 1 98 ? 7.309 17.734 0.848 1 96.56 98 ARG B CA 1
ATOM 2120 C C . ARG B 1 98 ? 7.766 18.156 2.24 1 96.56 98 ARG B C 1
ATOM 2122 O O . ARG B 1 98 ? 8.031 19.344 2.48 1 96.56 98 ARG B O 1
ATOM 2129 N N . VAL B 1 99 ? 7.801 17.188 3.146 1 95.69 99 VAL B N 1
ATOM 2130 C CA . VAL B 1 99 ? 8.32 17.453 4.484 1 95.69 99 VAL B CA 1
ATOM 2131 C C . VAL B 1 99 ? 9.844 17.531 4.441 1 95.69 99 VAL B C 1
ATOM 2133 O O . VAL B 1 99 ? 10.508 16.656 3.896 1 95.69 99 VAL B O 1
ATOM 2136 N N . LYS B 1 100 ? 10.32 18.609 4.906 1 86.56 100 LYS B N 1
ATOM 2137 C CA . LYS B 1 100 ? 11.766 18.859 4.891 1 86.56 100 LYS B CA 1
ATOM 2138 C C . LYS B 1 100 ? 12.477 18 5.93 1 86.56 100 LYS B C 1
ATOM 2140 O O . LYS B 1 100 ? 11.984 17.828 7.047 1 86.56 100 LYS B O 1
ATOM 2145 N N . ARG B 1 101 ? 13.547 17.391 5.383 1 83.06 101 ARG B N 1
ATOM 2146 C CA . ARG B 1 101 ? 14.422 16.641 6.27 1 83.06 101 ARG B CA 1
ATOM 2147 C C . ARG B 1 101 ? 15.602 17.484 6.727 1 83.06 101 ARG B C 1
ATOM 2149 O O . ARG B 1 101 ? 16.078 18.344 5.984 1 83.06 101 ARG B O 1
ATOM 2156 N N . ASN B 1 102 ? 15.82 17.422 7.965 1 72.88 102 ASN B N 1
ATOM 2157 C CA . ASN B 1 102 ? 17.062 18.031 8.438 1 72.88 102 ASN B CA 1
ATOM 2158 C C . ASN B 1 102 ? 18.234 17.047 8.344 1 72.88 102 ASN B C 1
ATOM 2160 O O . ASN B 1 102 ? 18.078 15.859 8.648 1 72.88 102 ASN B O 1
ATOM 2164 N N . GLN B 1 103 ? 19.062 17.234 7.375 1 61.97 103 GLN B N 1
ATOM 2165 C CA . GLN B 1 103 ? 20.234 16.375 7.281 1 61.97 103 GLN B CA 1
ATOM 2166 C C . GLN B 1 103 ? 21.406 16.953 8.078 1 61.97 103 GLN B C 1
ATOM 2168 O O . GLN B 1 103 ? 22.312 17.578 7.516 1 61.97 103 GLN B O 1
ATOM 2173 N N . PRO B 1 104 ? 21.203 16.922 9.359 1 56.88 104 PRO B N 1
ATOM 2174 C CA . PRO B 1 104 ? 22.469 17.328 9.992 1 56.88 104 PRO B CA 1
ATOM 2175 C C . PRO B 1 104 ? 23.641 16.453 9.562 1 56.88 104 PRO B C 1
ATOM 2177 O O . PRO B 1 104 ? 23.453 15.328 9.094 1 56.88 104 PRO B O 1
ATOM 2180 N N . ALA B 1 105 ? 24.875 17.047 9.562 1 51.94 105 ALA B N 1
ATOM 2181 C CA . ALA B 1 105 ? 26.141 16.359 9.25 1 51.94 105 ALA B CA 1
ATOM 2182 C C . ALA B 1 105 ? 26.188 14.992 9.922 1 51.94 105 ALA B C 1
ATOM 2184 O O . ALA B 1 105 ? 26.25 14.891 11.148 1 51.94 105 ALA B O 1
ATOM 2185 N N . GLY B 1 106 ? 26.047 13.844 9.07 1 51.53 106 GLY B N 1
ATOM 2186 C CA . GLY B 1 106 ? 26.312 12.477 9.492 1 51.53 106 GLY B CA 1
ATOM 2187 C C . GLY B 1 106 ? 25.078 11.773 10.031 1 51.53 106 GLY B C 1
ATOM 2188 O O . GLY B 1 106 ? 25.109 10.578 10.336 1 51.53 106 GLY B O 1
ATOM 2189 N N . ALA B 1 107 ? 24.125 12.672 10.43 1 52.56 107 ALA B N 1
ATOM 2190 C CA . ALA B 1 107 ? 23.094 12.023 11.227 1 52.56 107 ALA B CA 1
ATOM 2191 C C . ALA B 1 107 ? 21.891 11.641 10.359 1 52.56 107 ALA B C 1
ATOM 2193 O O . ALA B 1 107 ? 21.766 12.125 9.234 1 52.56 107 ALA B O 1
ATOM 2194 N N . GLU B 1 108 ? 21.203 10.656 10.75 1 56.81 108 GLU B N 1
ATOM 2195 C CA . GLU B 1 108 ? 19.969 10.172 10.125 1 56.81 108 GLU B CA 1
ATOM 2196 C C . GLU B 1 108 ? 18.984 11.312 9.883 1 56.81 108 GLU B C 1
ATOM 2198 O O . GLU B 1 108 ? 18.922 12.258 10.664 1 56.81 108 GLU B O 1
ATOM 2203 N N . THR B 1 109 ? 18.562 11.414 8.633 1 60.62 109 THR B N 1
ATOM 2204 C CA . THR B 1 109 ? 17.578 12.398 8.188 1 60.62 109 THR B CA 1
ATOM 2205 C C . THR B 1 109 ? 16.344 12.375 9.086 1 60.62 109 THR B C 1
ATOM 2207 O O . THR B 1 109 ? 15.711 11.336 9.25 1 60.62 109 THR B O 1
ATOM 2210 N N . LEU B 1 110 ? 16.281 13.43 9.953 1 76.44 110 LEU B N 1
ATOM 2211 C CA . LEU B 1 110 ? 15.188 13.438 10.93 1 76.44 110 LEU B CA 1
ATOM 2212 C C . LEU B 1 110 ? 14.281 14.648 10.719 1 76.44 110 LEU B C 1
ATOM 2214 O O . LEU B 1 110 ? 14.742 15.711 10.297 1 76.44 110 LEU B O 1
ATOM 2218 N N . VAL B 1 111 ? 12.938 14.477 10.648 1 89 111 VAL B N 1
ATOM 2219 C CA . VAL B 1 111 ? 11.969 15.555 10.766 1 89 111 VAL B CA 1
ATOM 2220 C C . VAL B 1 111 ? 11.891 16.016 12.219 1 89 111 VAL B C 1
ATOM 2222 O O . VAL B 1 111 ? 11.609 15.219 13.117 1 89 111 VAL B O 1
ATOM 2225 N N . THR B 1 112 ? 12.195 17.359 12.469 1 91.44 112 THR B N 1
ATOM 2226 C CA . THR B 1 112 ? 12.203 17.859 13.836 1 91.44 112 THR B CA 1
ATOM 2227 C C . THR B 1 112 ? 10.781 18.094 14.336 1 91.44 112 THR B C 1
ATOM 2229 O O . THR B 1 112 ? 9.852 18.234 13.539 1 91.44 112 THR B O 1
ATOM 2232 N N . ARG B 1 113 ? 10.742 18.156 15.656 1 93.44 113 ARG B N 1
ATOM 2233 C CA . ARG B 1 113 ? 9.477 18.484 16.312 1 93.44 113 ARG B CA 1
ATOM 2234 C C . ARG B 1 113 ? 8.945 19.812 15.812 1 93.44 113 ARG B C 1
ATOM 2236 O O . ARG B 1 113 ? 7.762 19.938 15.484 1 93.44 113 ARG B O 1
ATOM 2243 N N . GLU B 1 114 ? 9.82 20.797 15.711 1 94.06 114 GLU B N 1
ATOM 2244 C CA . GLU B 1 114 ? 9.453 22.156 15.289 1 94.06 114 GLU B CA 1
ATOM 2245 C C . GLU B 1 114 ? 8.945 22.156 13.852 1 94.06 114 GLU B C 1
ATOM 2247 O O . GLU B 1 114 ? 7.941 22.797 13.539 1 94.06 114 GLU B O 1
ATOM 2252 N N . GLU B 1 115 ? 9.625 21.422 13.031 1 94.44 115 GLU B N 1
ATOM 2253 C CA . GLU B 1 115 ? 9.203 21.344 11.641 1 94.44 115 GLU B CA 1
ATOM 2254 C C . GLU B 1 115 ? 7.848 20.641 11.516 1 94.44 115 GLU B C 1
ATOM 2256 O O . GLU B 1 115 ? 7 21.047 10.727 1 94.44 115 GLU B O 1
ATOM 2261 N N . THR B 1 116 ? 7.688 19.594 12.305 1 96.25 116 THR B N 1
ATOM 2262 C CA . THR B 1 116 ? 6.426 18.875 12.289 1 96.25 116 THR B CA 1
ATOM 2263 C C . THR B 1 116 ? 5.27 19.781 12.695 1 96.25 116 THR B C 1
ATOM 2265 O O . THR B 1 116 ? 4.246 19.828 12.008 1 96.25 116 THR B O 1
ATOM 2268 N N . VAL B 1 117 ? 5.43 20.562 13.758 1 96.75 117 VAL B N 1
ATOM 2269 C CA . VAL B 1 117 ? 4.395 21.469 14.219 1 96.75 117 VAL B CA 1
ATOM 2270 C C . VAL B 1 117 ? 4.07 22.484 13.125 1 96.75 117 VAL B C 1
ATOM 2272 O O . VAL B 1 117 ? 2.902 22.688 12.781 1 96.75 117 VAL B O 1
ATOM 2275 N N . ARG B 1 118 ? 5.117 23.016 12.57 1 96.75 118 ARG B N 1
ATOM 2276 C CA . ARG B 1 118 ? 4.961 24.078 11.57 1 96.75 118 ARG B CA 1
ATOM 2277 C C . ARG B 1 118 ? 4.215 23.562 10.344 1 96.75 118 ARG B C 1
ATOM 2279 O O . ARG B 1 118 ? 3.193 24.141 9.953 1 96.75 118 ARG B O 1
ATOM 2286 N N . ILE B 1 119 ? 4.652 22.453 9.82 1 97.5 119 ILE B N 1
ATOM 2287 C CA . ILE B 1 119 ? 4.133 22.031 8.531 1 97.5 119 ILE B CA 1
ATOM 2288 C C . ILE B 1 119 ? 2.725 21.469 8.703 1 97.5 119 ILE B C 1
ATOM 2290 O O . ILE B 1 119 ? 1.872 21.641 7.824 1 97.5 119 ILE B O 1
ATOM 2294 N N . VAL B 1 120 ? 2.441 20.812 9.789 1 97.5 120 VAL B N 1
ATOM 2295 C CA . VAL B 1 120 ? 1.127 20.219 10.016 1 97.5 120 VAL B CA 1
ATOM 2296 C C . VAL B 1 120 ? 0.095 21.328 10.234 1 97.5 120 VAL B C 1
ATOM 2298 O O . VAL B 1 120 ? -1.006 21.266 9.68 1 97.5 120 VAL B O 1
ATOM 2301 N N . LYS B 1 121 ? 0.417 22.328 10.953 1 97.69 121 LYS B N 1
ATOM 2302 C CA . LYS B 1 121 ? -0.501 23.438 11.172 1 97.69 121 LYS B CA 1
ATOM 2303 C C . LYS B 1 121 ? -0.792 24.188 9.867 1 97.69 121 LYS B C 1
ATOM 2305 O O . LYS B 1 121 ? -1.948 24.484 9.562 1 97.69 121 LYS B O 1
ATOM 2310 N N . ARG B 1 122 ? 0.281 24.438 9.141 1 97.69 122 ARG B N 1
ATOM 2311 C CA . ARG B 1 122 ? 0.096 25.094 7.859 1 97.69 122 ARG B CA 1
ATOM 2312 C C . ARG B 1 122 ? -0.746 24.234 6.918 1 97.69 122 ARG B C 1
ATOM 2314 O O . ARG B 1 122 ? -1.653 24.75 6.254 1 97.69 122 ARG B O 1
ATOM 2321 N N . PHE B 1 123 ? -0.511 22.984 6.906 1 98.19 123 PHE B N 1
ATOM 2322 C CA . PHE B 1 123 ? -1.13 22.016 6.016 1 98.19 123 PHE B CA 1
ATOM 2323 C C . PHE B 1 123 ? -2.621 21.891 6.305 1 98.19 123 PHE B C 1
ATOM 2325 O O . PHE B 1 123 ? -3.418 21.672 5.391 1 98.19 123 PHE B O 1
ATOM 2332 N N . MET B 1 124 ? -2.979 22.078 7.559 1 97.56 124 MET B N 1
ATOM 2333 C CA . MET B 1 124 ? -4.363 21.859 7.965 1 97.56 124 MET B CA 1
ATOM 2334 C C . MET B 1 124 ? -5.102 23.188 8.125 1 97.56 124 MET B C 1
ATOM 2336 O O . MET B 1 124 ? -6.262 23.203 8.539 1 97.56 124 MET B O 1
ATOM 2340 N N . ASP B 1 125 ? -4.43 24.266 7.73 1 97.12 125 ASP B N 1
ATOM 2341 C CA . ASP B 1 125 ? -5.059 25.578 7.773 1 97.12 125 ASP B CA 1
ATOM 2342 C C . ASP B 1 125 ? -6.008 25.781 6.59 1 97.12 125 ASP B C 1
ATOM 2344 O O . ASP B 1 125 ? -5.574 26.156 5.5 1 97.12 125 ASP B O 1
ATOM 2348 N N . SER B 1 126 ? -7.297 25.656 6.785 1 92.81 126 SER B N 1
ATOM 2349 C CA . SER B 1 126 ? -8.297 25.703 5.727 1 92.81 126 SER B CA 1
ATOM 2350 C C . SER B 1 126 ? -8.453 27.109 5.164 1 92.81 126 SER B C 1
ATOM 2352 O O . SER B 1 126 ? -9.07 27.297 4.113 1 92.81 126 SER B O 1
ATOM 2354 N N . GLU B 1 127 ? -7.879 28.031 5.84 1 96.06 127 GLU B N 1
ATOM 2355 C CA . GLU B 1 127 ? -7.996 29.406 5.375 1 96.06 127 GLU B CA 1
ATOM 2356 C C . GLU B 1 127 ? -6.832 29.781 4.461 1 96.06 127 GLU B C 1
ATOM 2358 O O . GLU B 1 127 ? -6.879 30.812 3.779 1 96.06 127 GLU B O 1
ATOM 2363 N N . SER B 1 128 ? -5.805 29.016 4.48 1 96.69 128 SER B N 1
ATOM 2364 C CA . SER B 1 128 ? -4.652 29.25 3.617 1 96.69 128 SER B CA 1
ATOM 2365 C C . SER B 1 128 ? -5.027 29.125 2.145 1 96.69 128 SER B C 1
ATOM 2367 O O . SER B 1 128 ? -5.621 28.125 1.733 1 96.69 128 SER B O 1
ATOM 2369 N N . ILE B 1 129 ? -4.621 30.141 1.342 1 97.38 129 ILE B N 1
ATOM 2370 C CA . ILE B 1 129 ? -4.891 30.125 -0.092 1 97.38 129 ILE B CA 1
ATOM 2371 C C . ILE B 1 129 ? -4.191 28.938 -0.745 1 97.38 129 ILE B C 1
ATOM 2373 O O . ILE B 1 129 ? -4.762 28.281 -1.615 1 97.38 129 ILE B O 1
ATOM 2377 N N . GLU B 1 130 ? -3.014 28.703 -0.293 1 97.19 130 GLU B N 1
ATOM 2378 C CA . GLU B 1 130 ? -2.24 27.594 -0.846 1 97.19 130 GLU B CA 1
ATOM 2379 C C . GLU B 1 130 ? -2.928 26.25 -0.589 1 97.19 130 GLU B C 1
ATOM 2381 O O . GLU B 1 130 ? -2.986 25.406 -1.476 1 97.19 130 GLU B O 1
ATOM 2386 N N . VAL B 1 131 ? -3.465 26.141 0.57 1 97.94 131 VAL B N 1
ATOM 2387 C CA . VAL B 1 131 ? -4.117 24.891 0.94 1 97.94 131 VAL B CA 1
ATOM 2388 C C . VAL B 1 131 ? -5.422 24.734 0.163 1 97.94 131 VAL B C 1
ATOM 2390 O O . VAL B 1 131 ? -5.738 23.641 -0.329 1 97.94 131 VAL B O 1
ATOM 2393 N N . LYS B 1 132 ? -6.141 25.797 0.018 1 97.81 132 LYS B N 1
ATOM 2394 C CA . LYS B 1 132 ? -7.379 25.766 -0.755 1 97.81 132 LYS B CA 1
ATOM 2395 C C . LYS B 1 132 ? -7.117 25.344 -2.199 1 97.81 132 LYS B C 1
ATOM 2397 O O . LYS B 1 132 ? -7.871 24.547 -2.77 1 97.81 132 LYS B O 1
ATOM 2402 N N . GLU B 1 133 ? -6.055 25.891 -2.705 1 98 133 GLU B N 1
ATOM 2403 C CA . GLU B 1 133 ? -5.703 25.547 -4.078 1 98 133 GLU B CA 1
ATOM 2404 C C . GLU B 1 133 ? -5.297 24.094 -4.195 1 98 133 GLU B C 1
ATOM 2406 O O . GLU B 1 133 ? -5.68 23.406 -5.145 1 98 133 GLU B O 1
ATOM 2411 N N . MET B 1 134 ? -4.555 23.609 -3.293 1 97.56 134 MET B N 1
ATOM 2412 C CA . MET B 1 134 ? -4.141 22.219 -3.275 1 97.56 134 MET B CA 1
ATOM 2413 C C . MET B 1 134 ? -5.348 21.297 -3.18 1 97.56 134 MET B C 1
ATOM 2415 O O . MET B 1 134 ? -5.422 20.281 -3.887 1 97.56 134 MET B O 1
ATOM 2419 N N . LYS B 1 135 ? -6.266 21.672 -2.324 1 97.69 135 LYS B N 1
ATOM 2420 C CA . LYS B 1 135 ? -7.477 20.875 -2.15 1 97.69 135 LYS B CA 1
ATOM 2421 C C . LYS B 1 135 ? -8.312 20.859 -3.428 1 97.69 135 LYS B C 1
ATOM 2423 O O . LYS B 1 135 ? -8.883 19.828 -3.791 1 97.69 135 LYS B O 1
ATOM 2428 N N . ARG B 1 136 ? -8.367 21.953 -4.031 1 97.69 136 ARG B N 1
ATOM 2429 C CA . ARG B 1 136 ? -9.102 22.047 -5.289 1 97.69 136 ARG B CA 1
ATOM 2430 C C . ARG B 1 136 ? -8.5 21.125 -6.344 1 97.69 136 ARG B C 1
ATOM 2432 O O . ARG B 1 136 ? -9.227 20.406 -7.031 1 97.69 136 ARG B O 1
ATOM 2439 N N . ARG B 1 137 ? -7.23 21.172 -6.453 1 96.94 137 ARG B N 1
ATOM 2440 C CA . ARG B 1 137 ? -6.551 20.312 -7.418 1 96.94 137 ARG B CA 1
ATOM 2441 C C . ARG B 1 137 ? -6.734 18.844 -7.066 1 96.94 137 ARG B C 1
ATOM 2443 O O . ARG B 1 137 ? -6.934 18.016 -7.953 1 96.94 137 ARG B O 1
ATOM 2450 N N . ALA B 1 138 ? -6.676 18.516 -5.785 1 96.5 138 ALA B N 1
ATOM 2451 C CA . ALA B 1 138 ? -6.875 17.141 -5.336 1 96.5 138 ALA B CA 1
ATOM 2452 C C . ALA B 1 138 ? -8.273 16.641 -5.695 1 96.5 138 ALA B C 1
ATOM 2454 O O . ALA B 1 138 ? -8.438 15.5 -6.133 1 96.5 138 ALA B O 1
ATOM 2455 N N . ARG B 1 139 ? -9.242 17.5 -5.582 1 95.31 139 ARG B N 1
ATOM 2456 C CA . ARG B 1 139 ? -10.617 17.141 -5.906 1 95.31 139 ARG B CA 1
ATOM 2457 C C . ARG B 1 139 ? -10.773 16.875 -7.402 1 95.31 139 ARG B C 1
ATOM 2459 O O . ARG B 1 139 ? -11.5 15.977 -7.812 1 95.31 139 ARG B O 1
ATOM 2466 N N . LYS B 1 140 ? -10.148 17.656 -8.141 1 93.81 140 LYS B N 1
ATOM 2467 C CA . LYS B 1 140 ? -10.18 17.453 -9.586 1 93.81 140 LYS B CA 1
ATOM 2468 C C . LYS B 1 140 ? -9.578 16.109 -9.961 1 93.81 140 LYS B C 1
ATOM 2470 O O . LYS B 1 140 ? -10.141 15.375 -10.781 1 93.81 140 LYS B O 1
ATOM 2475 N N . LEU B 1 141 ? -8.469 15.867 -9.32 1 90.62 141 LEU B N 1
ATOM 2476 C CA . LEU B 1 141 ? -7.82 14.586 -9.594 1 90.62 141 LEU B CA 1
ATOM 2477 C C . LEU B 1 141 ? -8.672 13.43 -9.094 1 90.62 141 LEU B C 1
ATOM 2479 O O . LEU B 1 141 ? -8.695 12.359 -9.711 1 90.62 141 LEU B O 1
ATOM 2483 N N . GLN B 1 142 ? -9.344 13.617 -7.992 1 90.69 142 GLN B N 1
ATOM 2484 C CA . GLN B 1 142 ? -10.273 12.617 -7.469 1 90.69 142 GLN B CA 1
ATOM 2485 C C . GLN B 1 142 ? -11.328 12.25 -8.508 1 90.69 142 GLN B C 1
ATOM 2487 O O . GLN B 1 142 ? -11.594 11.07 -8.742 1 90.69 142 GLN B O 1
ATOM 2492 N N . GLU B 1 143 ? -11.906 13.242 -9.062 1 88.38 143 GLU B N 1
ATOM 2493 C CA . GLU B 1 143 ? -12.945 13.031 -10.07 1 88.38 143 GLU B CA 1
ATOM 2494 C C . GLU B 1 143 ? -12.406 12.242 -11.258 1 88.38 143 GLU B C 1
ATOM 2496 O O . GLU B 1 143 ? -13.062 11.312 -11.742 1 88.38 143 GLU B O 1
ATOM 2501 N N . ILE B 1 144 ? -11.258 12.555 -11.609 1 81.69 144 ILE B N 1
ATOM 2502 C CA . ILE B 1 144 ? -10.617 11.867 -12.727 1 81.69 144 ILE B CA 1
ATOM 2503 C C . ILE B 1 144 ? -10.375 10.406 -12.352 1 81.69 144 ILE B C 1
ATOM 2505 O O . ILE B 1 144 ? -10.68 9.5 -13.133 1 81.69 144 ILE B O 1
ATOM 2509 N N . CYS B 1 145 ? -9.906 10.203 -11.117 1 81.25 145 CYS B N 1
ATOM 2510 C CA . CYS B 1 145 ? -9.617 8.852 -10.641 1 81.25 145 CYS B CA 1
ATOM 2511 C C . CYS B 1 145 ? -10.898 8.031 -10.539 1 81.25 145 CYS B C 1
ATOM 2513 O O . CYS B 1 145 ? -10.922 6.867 -10.938 1 81.25 145 CYS B O 1
ATOM 2515 N N . ARG B 1 146 ? -11.945 8.594 -9.984 1 80.25 146 ARG B N 1
ATOM 2516 C CA . ARG B 1 146 ? -13.203 7.891 -9.758 1 80.25 146 ARG B CA 1
ATOM 2517 C C . ARG B 1 146 ? -13.906 7.59 -11.078 1 80.25 146 ARG B C 1
ATOM 2519 O O . ARG B 1 146 ? -14.57 6.559 -11.219 1 80.25 146 ARG B O 1
ATOM 2526 N N . GLN B 1 147 ? -13.852 8.516 -11.945 1 75.25 147 GLN B N 1
ATOM 2527 C CA . GLN B 1 147 ? -14.422 8.297 -13.273 1 75.25 147 GLN B CA 1
ATOM 2528 C C . GLN B 1 147 ? -13.688 7.18 -14.008 1 75.25 147 GLN B C 1
ATOM 2530 O O . GLN B 1 147 ? -14.305 6.406 -14.75 1 75.25 147 GLN B O 1
ATOM 2535 N N . ALA B 1 148 ? -12.523 7.191 -13.703 1 68.56 148 ALA B N 1
ATOM 2536 C CA . ALA B 1 148 ? -11.719 6.156 -14.352 1 68.56 148 ALA B CA 1
ATOM 2537 C C . ALA B 1 148 ? -12.008 4.785 -13.742 1 68.56 148 ALA B C 1
ATOM 2539 O O . ALA B 1 148 ? -11.883 3.764 -14.422 1 68.56 148 ALA B O 1
ATOM 2540 N N . THR B 1 149 ? -12.562 4.859 -12.328 1 62.22 149 THR B N 1
ATOM 2541 C CA . THR B 1 149 ? -12.828 3.605 -11.633 1 62.22 149 THR B CA 1
ATOM 2542 C C . THR B 1 149 ? -14.305 3.242 -11.719 1 62.22 149 THR B C 1
ATOM 2544 O O . THR B 1 149 ? -14.672 2.072 -11.602 1 62.22 149 THR B O 1
ATOM 2547 N N . GLY B 1 150 ? -15.539 4.379 -11.312 1 52.53 150 GLY B N 1
ATOM 2548 C CA . GLY B 1 150 ? -16.984 4.207 -11.258 1 52.53 150 GLY B CA 1
ATOM 2549 C C . GLY B 1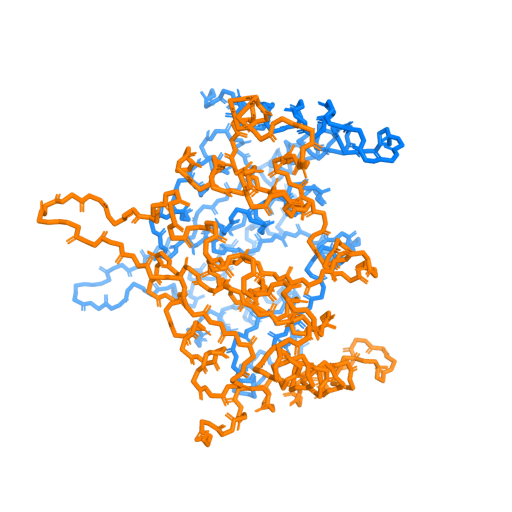 150 ? -17.547 3.486 -12.469 1 52.53 150 GLY B C 1
ATOM 2550 O O . GLY B 1 150 ? -18.734 3.186 -12.516 1 52.53 150 GLY B O 1
ATOM 2551 N N . ARG B 1 151 ? -17.547 4.273 -13.625 1 39.25 151 ARG B N 1
ATOM 2552 C CA . ARG B 1 151 ? -18.453 3.508 -14.484 1 39.25 151 ARG B CA 1
ATOM 2553 C C . ARG B 1 151 ? -18.453 2.035 -14.086 1 39.25 151 ARG B C 1
ATOM 2555 O O . ARG B 1 151 ? -17.422 1.466 -13.766 1 39.25 151 ARG B O 1
ATOM 2562 N N . GLY B 1 152 ? -19.438 1.427 -13.773 1 37.97 152 GLY B N 1
ATOM 2563 C CA . GLY B 1 152 ? -19.812 0.129 -13.242 1 37.97 152 GLY B CA 1
ATOM 2564 C C . GLY B 1 152 ? -18.656 -0.836 -13.125 1 37.97 152 GLY B C 1
ATOM 2565 O O . GLY B 1 152 ? -18.125 -1.046 -12.023 1 37.97 152 GLY B O 1
ATOM 2566 N N . GLY B 1 153 ? -18.828 -2.168 -13.672 1 36.75 153 GLY B N 1
ATOM 2567 C CA . GLY B 1 153 ? -18.141 -3.441 -13.477 1 36.75 153 GLY B CA 1
ATOM 2568 C C . GLY B 1 153 ? -16.641 -3.314 -13.453 1 36.75 153 GLY B C 1
ATOM 2569 O O . GLY B 1 153 ? -16.094 -2.242 -13.727 1 36.75 153 GLY B O 1
ATOM 2570 N N . SER B 1 154 ? -15.664 -4.406 -13.141 1 40.56 154 SER B N 1
ATOM 2571 C CA . SER B 1 154 ? -14.375 -4.988 -13.492 1 40.56 154 SER B CA 1
ATOM 2572 C C . SER B 1 154 ? -13.82 -4.379 -14.773 1 40.56 154 SER B C 1
ATOM 2574 O O . SER B 1 154 ? -12.828 -4.871 -15.328 1 40.56 154 SER B O 1
ATOM 2576 N N . SER B 1 155 ? -14.5 -3.605 -15.656 1 37.03 155 SER B N 1
ATOM 2577 C CA . SER B 1 155 ? -14.023 -3.568 -17.031 1 37.03 155 SER B CA 1
ATOM 2578 C C . SER B 1 155 ? -12.695 -2.83 -17.141 1 37.03 155 SER B C 1
ATOM 2580 O O . SER B 1 155 ? -12.461 -1.86 -16.422 1 37.03 155 SER B O 1
ATOM 2582 N N . GLU B 1 156 ? -11.711 -3.346 -17.719 1 43.84 156 GLU B N 1
ATOM 2583 C CA . GLU B 1 156 ? -10.344 -3.197 -18.219 1 43.84 156 GLU B CA 1
ATOM 2584 C C . GLU B 1 156 ? -10.086 -1.771 -18.703 1 43.84 156 GLU B C 1
ATOM 2586 O O . GLU B 1 156 ? -9.023 -1.209 -18.438 1 43.84 156 GLU B O 1
ATOM 2591 N N . SER B 1 157 ? -11.094 -1.197 -19.328 1 43.22 157 SER B N 1
ATOM 2592 C CA . SER B 1 157 ? -10.82 0.014 -20.094 1 43.22 157 SER B CA 1
ATOM 2593 C C . SER B 1 157 ? -10.609 1.214 -19.172 1 43.22 157 SER B C 1
ATOM 2595 O O . SER B 1 157 ? -9.727 2.039 -19.406 1 43.22 157 SER B O 1
ATOM 2597 N N . ASN B 1 158 ? -11.469 1.376 -18.188 1 45.34 158 ASN B N 1
ATOM 2598 C CA . ASN B 1 158 ? -11.469 2.666 -17.516 1 45.34 158 ASN B CA 1
ATOM 2599 C C . ASN B 1 158 ? -10.312 2.777 -16.516 1 45.34 158 ASN B C 1
ATOM 2601 O O . ASN B 1 158 ? -9.711 3.844 -16.391 1 45.34 158 ASN B O 1
ATOM 2605 N N . ILE B 1 159 ? -10.023 1.772 -15.828 1 46.28 159 ILE B N 1
ATOM 2606 C CA . ILE B 1 159 ? -8.844 1.882 -14.984 1 46.28 159 ILE B CA 1
ATOM 2607 C C . ILE B 1 159 ? -7.641 2.299 -15.828 1 46.28 159 ILE B C 1
ATOM 2609 O O . ILE B 1 159 ? -6.82 3.109 -15.391 1 46.28 159 ILE B O 1
ATOM 2613 N N . ASN B 1 160 ? -7.664 1.676 -17.078 1 46.69 160 ASN B N 1
ATOM 2614 C CA . ASN B 1 160 ? -6.566 2.014 -17.984 1 46.69 160 ASN B CA 1
ATOM 2615 C C . ASN B 1 160 ? -6.535 3.508 -18.281 1 46.69 160 ASN B C 1
ATOM 2617 O O . ASN B 1 160 ? -5.461 4.109 -18.344 1 46.69 160 ASN B O 1
ATOM 2621 N N . ALA B 1 161 ? -7.715 4.012 -18.5 1 46.59 161 ALA B N 1
ATOM 2622 C CA . ALA B 1 161 ? -7.723 5.445 -18.781 1 46.59 161 ALA B CA 1
ATOM 2623 C C . ALA B 1 161 ? -7.234 6.242 -17.562 1 46.59 161 ALA B C 1
ATOM 2625 O O . ALA B 1 161 ? -6.504 7.227 -17.719 1 46.59 161 ALA B O 1
ATOM 2626 N N . PHE B 1 162 ? -7.582 5.848 -16.438 1 46.28 162 PHE B N 1
ATOM 2627 C CA . PHE B 1 162 ? -7.184 6.484 -15.188 1 46.28 162 PHE B CA 1
ATOM 2628 C C . PHE B 1 162 ? -5.668 6.559 -15.07 1 46.28 162 PHE B C 1
ATOM 2630 O O . PHE B 1 162 ? -5.109 7.629 -14.812 1 46.28 162 PHE B O 1
ATOM 2637 N N . ILE B 1 163 ? -5.023 5.402 -15.25 1 49.5 163 ILE B N 1
ATOM 2638 C CA . ILE B 1 163 ? -3.576 5.332 -15.102 1 49.5 163 ILE B CA 1
ATOM 2639 C C . ILE B 1 163 ? -2.904 6.203 -16.156 1 49.5 163 ILE B C 1
ATOM 2641 O O . ILE B 1 163 ? -1.96 6.938 -15.859 1 49.5 163 ILE B O 1
ATOM 2645 N N . SER B 1 164 ? -3.51 5.988 -17.328 1 49.97 164 SER B N 1
ATOM 2646 C CA . SER B 1 164 ? -2.947 6.797 -18.406 1 49.97 164 SER B CA 1
ATOM 2647 C C . SER B 1 164 ? -3.051 8.289 -18.078 1 49.97 164 SER B C 1
ATOM 2649 O O . SER B 1 164 ? -2.119 9.047 -18.344 1 49.97 164 SER B O 1
ATOM 2651 N N . GLU B 1 165 ? -4.148 8.602 -17.484 1 49.19 165 GLU B N 1
ATOM 2652 C CA . GLU B 1 165 ? -4.363 10.023 -17.219 1 49.19 165 GLU B CA 1
ATOM 2653 C C . GLU B 1 165 ? -3.531 10.5 -16.031 1 49.19 165 GLU B C 1
ATOM 2655 O O . GLU B 1 165 ? -2.969 11.594 -16.078 1 49.19 165 GLU B O 1
ATOM 2660 N N . ILE B 1 166 ? -3.549 9.773 -15.055 1 48.75 166 ILE B N 1
ATOM 2661 C CA . ILE B 1 166 ? -2.787 10.234 -13.906 1 48.75 166 ILE B CA 1
ATOM 2662 C C . ILE B 1 166 ? -1.296 10.234 -14.234 1 48.75 166 ILE B C 1
ATOM 2664 O O . ILE B 1 166 ? -0.558 11.125 -13.82 1 48.75 166 ILE B O 1
ATOM 2668 N N . THR B 1 167 ? -0.933 9.148 -14.867 1 49.44 167 THR B N 1
ATOM 2669 C CA . THR B 1 167 ? 0.476 9.062 -15.234 1 49.44 167 THR B CA 1
ATOM 2670 C C . THR B 1 167 ? 0.819 10.102 -16.297 1 49.44 167 THR B C 1
ATOM 2672 O O . THR B 1 167 ? 1.979 10.5 -16.438 1 49.44 167 THR B O 1
ATOM 2675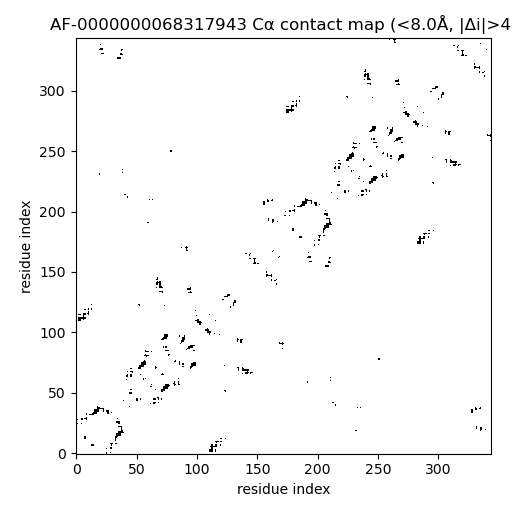 N N . GLN B 1 168 ? -0.16 10.383 -17.188 1 46.47 168 GLN B N 1
ATOM 2676 C CA . GLN B 1 168 ? 0.051 11.383 -18.234 1 46.47 168 GLN B CA 1
ATOM 2677 C C . GLN B 1 168 ? -0.246 12.789 -17.719 1 46.47 168 GLN B C 1
ATOM 2679 O O . GLN B 1 168 ? -0.224 13.758 -18.469 1 46.47 168 GLN B O 1
ATOM 2684 N N . LEU B 1 169 ? -0.796 12.875 -16.594 1 43.09 169 LEU B N 1
ATOM 2685 C CA . LEU B 1 169 ? -0.97 14.258 -16.156 1 43.09 169 LEU B CA 1
ATOM 2686 C C . LEU B 1 169 ? 0.333 15.031 -16.297 1 43.09 169 LEU B C 1
ATOM 2688 O O . LEU B 1 169 ? 1.386 14.578 -15.844 1 43.09 169 LEU B O 1
ATOM 2692 N N . PRO B 1 170 ? 0.402 15.945 -17.266 1 35.56 170 PRO B N 1
ATOM 2693 C CA . PRO B 1 170 ? 1.575 16.766 -17.578 1 35.56 170 PRO B CA 1
ATOM 2694 C C . PRO B 1 170 ? 2.146 17.469 -16.359 1 35.56 170 PRO B C 1
ATOM 2696 O O . PRO B 1 170 ? 1.394 17.859 -15.461 1 35.56 170 PRO B O 1
ATOM 2699 N N . SER B 1 171 ? 3.402 17.078 -15.938 1 34.22 171 SER B N 1
ATOM 2700 C CA . SER B 1 171 ? 4.199 18.047 -15.188 1 34.22 171 SER B CA 1
ATOM 2701 C C . SER B 1 171 ? 3.984 19.469 -15.711 1 34.22 171 SER B C 1
ATOM 2703 O O . SER B 1 171 ? 4.496 19.812 -16.781 1 34.22 171 SER B O 1
ATOM 2705 N N . HIS B 1 172 ? 2.832 20 -15.922 1 29.61 172 HIS B N 1
ATOM 2706 C CA . HIS B 1 172 ? 2.951 21.422 -16.25 1 29.61 172 HIS B CA 1
ATOM 2707 C C . HIS B 1 172 ? 3.453 22.219 -15.055 1 29.61 172 HIS B C 1
ATOM 2709 O O . HIS B 1 172 ? 3.1 21.922 -13.906 1 29.61 172 HIS B O 1
#

Secondary structure (DSSP, 8-state):
-HHHHHHHHHHT--EEEE-SS--HHHHHHHGGGEEEES---HHHHHTSTT---EEE---HHHHHHHHHTT--EEE---SHHHHHHHHIIIIIS--EEEPPPB--TTS--B--HHHHHHHHHHHT-TT-HHHHHHHHHHHHHHHHHHHHHHSSSS-HHHHHHHHHHHHHS---/-HHHHHHHHHHT--EEEE-SS--HHHHHHHGGGEEEES---HHHHHTSTT---EEE---HHHHHHHHHTT--EEE---SHHHHHHHHIIIIIS--EEEPPPB--TTS--B--HHHHHHHHHHHT-TT-HHHHHHHHHHHHHHHHHHHHHHSSSS-HHHHHHHHHHHHHS---

Radius of gyration: 20.67 Å; Cα contacts (8 Å, |Δi|>4): 572; chains: 2; bounding box: 47×61×50 Å

InterPro domains:
  IPR002213 UDP-glucuronosyl/UDP-glucosyltransferase [PF00201] (3-94)
  IPR002213 UDP-glucuronosyl/UDP-glucosyltransferase [cd03784] (1-150)

Nearest PDB structures (foldseek):
  8ie4-assembly1_A  TM=7.797E-01  e=2.440E-11  Gentiana crassicaulis
  8wrk-assembly1_A  TM=8.303E-01  e=9.361E-11  Catharanthus roseus
  8ie4-assembly4_D  TM=7.718E-01  e=5.878E-11  Gentiana crassicaulis
  8i90-assembly2_B  TM=7.922E-01  e=3.075E-10  Nemophila menziesii
  8i94-assembly2_B  TM=7.812E-01  e=1.694E-09  Nemophila menziesii

Foldseek 3Di:
DLQLLLLQLVLLAAEEAADADDCVVSCVSNDPRYHYHVDDPLLVVLLDPPHAAEEDLQDPVNLLSNLLSLHAYEHDHDDDNSVVRVCCSCQQLVQYDYQDFDPDDPDDGDRGSVSSSVVVNVCRPCVDPSNVVSSVSSVVSNVLQCQLVPPDDPDPPSNVSNCCCSVPRDSD/DLQLLLLQLVLLAAEEAADADDCVVSCVSNDPRYHYHVDDPLLVVLLDPPDAAEEDLQDPVNLLSNLLSLHAYEHDHDDDNSVVRVCCSCQQLVQYDYQDFDDDDPDDGDRGSVSSSVVVNVCRPCVDPSNVVSSVSSVVSNVLSCQLVPPDDPDPPSNVVNCCCSVPRDSD

pLDDT: mean 82.44, std 18.27, range [29.17, 98.5]

Organism: Vitis vinifera (NCBI:txid29760)

Sequence (344 aa):
MDEIAAGLRDSCVRFFWVARGPTSRLREVCGETGLVVPWCNQLEVLSHSSIGGFWTHCGWNSTVEGLFSGLHFLTFPVGLDQVSNSKAIVEDWKTGWRVKRNQPAGAETLVTREETVRIVKRFMDSESIEVKEMKRRARKLQEICRQATGRGGSSESNINAFISEITQLPSHMDEIAAGLRDSCVRFFWVARGPTSRLREVCGETGLVVPWCNQLEVLSHSSIGGFWTHCGWNSTVEGLFSGLHFLTFPVGLDQVSNSKAIVEDWKTGWRVKRNQPAGAETLVTREETVRIVKRFMDSESIEVKEMKRRARKLQEICRQATGRGGSSESNINAFISEITQLPSH